Protein AF-A0A423XAF2-F1 (afdb_monomer_lite)

Sequence (247 aa):
MAEPSSEDVPAPVQDPDAAYQAFHEYRWDLDKDFLGGLVLALGGYHALAQTASQADIVMHSRIFYYARISGITIPYTGYRQWLVGFHQAQAQASYQQQQEQQPQVWEWDLLEALCNHRDRLTSAQPSSVAQRRDEAAAEKARWMRELLSISAPHGQPDGHGAGGEASNGQHASTPGWMAAAPKGELYVDRRVAASDDDASSPAYPERFAQIIRAVQTGEPVEGIVEIPDIVARNPEVHSVIQSDAVT

Foldseek 3Di:
DDDDDDDDDPDDPPDLLVVLVCLVPDPCVPDPVLVVVLCVQCVHLVSQALALVSLVSLVVSSQVVCCVPVVDHRDPVVSLVSLLVVVVVVVVVCVVVVHPDDDDSPSNVVSVVSNVVSCVVVVDDPVVVVVSVVVSVVNVVVSVCVSNPPPDDDPDPDDDDDDDDDDDDDDPDDDPVVVVDPPDPPDDPVVVVVPDPDDDDPPDPVLVVVVVVCVVVVNDRPPDDDDDPDDPDDPPPPPPPPDDDDD

Structure (mmCIF, N/CA/C/O backbone):
data_AF-A0A423XAF2-F1
#
_entry.id   AF-A0A423XAF2-F1
#
loop_
_atom_site.group_PDB
_atom_site.id
_atom_site.type_symbol
_atom_site.label_atom_id
_atom_site.label_alt_id
_atom_site.label_comp_id
_atom_site.label_asym_id
_atom_site.label_entity_id
_atom_site.label_seq_id
_atom_site.pdbx_PDB_ins_code
_atom_site.Cartn_x
_atom_site.Cartn_y
_atom_site.Cartn_z
_atom_site.occupancy
_atom_site.B_iso_or_equiv
_atom_site.auth_seq_id
_atom_site.auth_comp_id
_atom_site.auth_asym_id
_atom_site.auth_atom_id
_atom_site.pdbx_PDB_model_num
ATOM 1 N N . MET A 1 1 ? -52.845 2.274 22.875 1.00 38.72 1 MET A N 1
ATOM 2 C CA . MET A 1 1 ? -51.456 2.708 23.119 1.00 38.72 1 MET A CA 1
ATOM 3 C C . MET A 1 1 ? -50.579 1.583 22.597 1.00 38.72 1 MET A C 1
ATOM 5 O O . MET A 1 1 ? -50.444 0.585 23.286 1.00 38.72 1 MET A O 1
ATOM 9 N N . ALA A 1 2 ? -50.159 1.658 21.336 1.00 41.75 2 ALA A N 1
ATOM 10 C CA . ALA A 1 2 ? -49.259 0.682 20.727 1.00 41.75 2 ALA A CA 1
ATOM 11 C C . ALA A 1 2 ? -47.960 1.431 20.431 1.00 41.75 2 ALA A C 1
ATOM 13 O O . ALA A 1 2 ? -47.970 2.366 19.631 1.00 41.75 2 ALA A O 1
ATOM 14 N N . GLU A 1 3 ? -46.899 1.090 21.156 1.00 42.12 3 GLU A N 1
ATOM 15 C CA . GLU A 1 3 ? -45.551 1.580 20.881 1.00 42.12 3 GLU A CA 1
ATOM 16 C C . GLU A 1 3 ? -45.011 0.859 19.638 1.00 42.12 3 GLU A C 1
ATOM 18 O O . GLU A 1 3 ? -45.105 -0.370 19.573 1.00 42.12 3 GLU A O 1
ATOM 23 N N . PRO A 1 4 ? -44.493 1.575 18.626 1.00 51.22 4 PRO A N 1
ATOM 24 C CA . PRO A 1 4 ? -43.836 0.937 17.498 1.00 51.22 4 PRO A CA 1
ATOM 25 C C . PRO A 1 4 ? -42.417 0.504 17.890 1.00 51.22 4 PRO A C 1
ATOM 27 O O . PRO A 1 4 ? -41.611 1.315 18.343 1.00 51.22 4 PRO A O 1
ATOM 30 N N . SER A 1 5 ? -42.133 -0.785 17.694 1.00 47.56 5 SER A N 1
ATOM 31 C CA . SER A 1 5 ? -40.815 -1.403 17.817 1.00 47.56 5 SER A CA 1
ATOM 32 C C . SER A 1 5 ? -39.783 -0.697 16.936 1.00 47.56 5 SER A C 1
ATOM 34 O O . SER A 1 5 ? -39.889 -0.695 15.710 1.00 47.56 5 SER A O 1
ATOM 36 N N . SER A 1 6 ? -38.771 -0.121 17.579 1.00 52.97 6 SER A N 1
ATOM 37 C CA . SER A 1 6 ? -37.549 0.374 16.949 1.00 52.97 6 SER A CA 1
ATOM 38 C C . SER A 1 6 ? -36.549 -0.773 16.821 1.00 52.97 6 SER A C 1
ATOM 40 O O . SER A 1 6 ? -35.692 -0.934 17.683 1.00 52.97 6 SER A O 1
ATOM 42 N N . GLU A 1 7 ? -36.643 -1.572 15.763 1.00 58.19 7 GLU A N 1
ATOM 43 C CA . GLU A 1 7 ? -35.613 -2.558 15.418 1.00 58.19 7 GLU A CA 1
ATOM 44 C C . GLU A 1 7 ? -35.371 -2.524 13.907 1.00 58.19 7 GLU A C 1
ATOM 46 O O . GLU A 1 7 ? -36.156 -3.069 13.140 1.00 58.19 7 GLU A O 1
ATOM 51 N N . ASP A 1 8 ? -34.342 -1.777 13.496 1.00 53.19 8 ASP A N 1
ATOM 52 C CA . ASP A 1 8 ? -33.248 -2.231 12.617 1.00 53.19 8 ASP A CA 1
ATOM 53 C C . ASP A 1 8 ? -32.344 -1.019 12.322 1.00 53.19 8 ASP A C 1
ATOM 55 O O . ASP A 1 8 ? -32.527 -0.274 11.359 1.00 53.19 8 ASP A O 1
ATOM 59 N N . VAL A 1 9 ? -31.399 -0.749 13.226 1.00 56.72 9 VAL A N 1
ATOM 60 C CA . VAL A 1 9 ? -30.262 0.136 12.944 1.00 56.72 9 VAL A CA 1
ATOM 61 C C . VAL A 1 9 ? -29.030 -0.764 12.977 1.00 56.72 9 VAL A C 1
ATOM 63 O O . VAL A 1 9 ? -28.777 -1.363 14.026 1.00 56.72 9 VAL A O 1
ATOM 66 N N . PRO A 1 10 ? -28.265 -0.900 11.878 1.00 48.06 10 PRO A N 1
ATOM 67 C CA . PRO A 1 10 ? -27.032 -1.674 11.898 1.00 48.06 10 PRO A CA 1
ATOM 68 C C . PRO A 1 10 ? -26.098 -1.085 12.960 1.00 48.06 10 PRO A C 1
ATOM 70 O O . PRO A 1 10 ? -25.842 0.121 12.982 1.00 48.06 10 PRO A O 1
ATOM 73 N N . ALA A 1 11 ? -25.647 -1.936 13.884 1.00 45.50 11 ALA A N 1
ATOM 74 C CA . ALA A 1 11 ? -24.833 -1.528 15.019 1.00 45.50 11 ALA A CA 1
ATOM 75 C C . ALA A 1 11 ? -23.565 -0.778 14.552 1.00 45.50 11 ALA A C 1
ATOM 77 O O . ALA A 1 11 ? -22.932 -1.201 13.579 1.00 45.50 11 ALA A O 1
ATOM 78 N N . PRO A 1 12 ? -23.151 0.302 15.240 1.00 51.09 12 PRO A N 1
ATOM 79 C CA . PRO A 1 12 ? -21.856 0.924 14.990 1.00 51.09 12 PRO A CA 1
ATOM 80 C C . PRO A 1 12 ? -20.751 -0.102 15.262 1.00 51.09 12 PRO A C 1
ATOM 82 O O . PRO A 1 12 ? -20.876 -0.900 16.193 1.00 51.09 12 PRO A O 1
ATOM 85 N N . VAL A 1 13 ? -19.663 -0.072 14.487 1.00 55.12 13 VAL A N 1
ATOM 86 C CA . VAL A 1 13 ? -18.437 -0.833 14.787 1.00 55.12 13 VAL A CA 1
ATOM 87 C C . VAL A 1 13 ? -18.014 -0.469 16.215 1.00 55.12 13 VAL A C 1
ATOM 89 O O . VAL A 1 13 ? -17.625 0.668 16.467 1.00 55.12 13 VAL A O 1
ATOM 92 N N . GLN A 1 14 ? -18.196 -1.392 17.164 1.00 62.44 14 GLN A N 1
ATOM 93 C CA . GLN A 1 14 ? -18.174 -1.076 18.601 1.00 62.44 14 GLN A CA 1
ATOM 94 C C . GLN A 1 14 ? -16.775 -0.737 19.135 1.00 62.44 14 GLN A C 1
ATOM 96 O O . GLN A 1 14 ? -16.670 -0.147 20.207 1.00 62.44 14 GLN A O 1
ATOM 101 N N . ASP A 1 15 ? -15.721 -1.057 18.381 1.00 84.00 15 ASP A N 1
ATOM 102 C CA . ASP A 1 15 ? -14.341 -0.717 18.718 1.00 84.00 15 ASP A CA 1
ATOM 103 C C . ASP A 1 15 ? -13.510 -0.485 17.435 1.00 84.00 15 ASP A C 1
ATOM 105 O O . ASP A 1 15 ? -13.190 -1.446 16.722 1.00 84.00 15 ASP A O 1
ATOM 109 N N . PRO A 1 16 ? -13.193 0.776 17.081 1.00 87.12 16 PRO A N 1
ATOM 110 C CA . PRO A 1 16 ? -12.388 1.077 15.902 1.00 87.12 16 PRO A CA 1
ATOM 111 C C . PRO A 1 16 ? -10.943 0.580 16.042 1.00 87.12 16 PRO A C 1
ATOM 113 O O . PRO A 1 16 ? -10.348 0.198 15.035 1.00 87.12 16 PRO A O 1
ATOM 116 N N . ASP A 1 17 ? -10.393 0.519 17.258 1.00 88.88 17 ASP A N 1
ATOM 117 C CA . ASP A 1 17 ? -9.007 0.106 17.489 1.00 88.88 17 ASP A CA 1
ATOM 118 C C . ASP A 1 17 ? -8.836 -1.392 17.244 1.00 88.88 17 ASP A C 1
ATOM 120 O O . ASP A 1 17 ? -7.879 -1.804 16.586 1.00 88.88 17 ASP A O 1
ATOM 124 N N . ALA A 1 18 ? -9.808 -2.203 17.670 1.00 91.38 18 ALA A N 1
ATOM 125 C CA . ALA A 1 18 ? -9.842 -3.629 17.351 1.00 91.38 18 ALA A CA 1
ATOM 126 C C . ALA A 1 18 ? -9.926 -3.877 15.833 1.00 91.38 18 ALA A C 1
ATOM 128 O O . ALA A 1 18 ? -9.266 -4.777 15.309 1.00 91.38 18 ALA A O 1
ATOM 129 N N . ALA A 1 19 ? -10.697 -3.059 15.106 1.00 92.56 19 ALA A N 1
ATOM 130 C CA . ALA A 1 19 ? -10.782 -3.140 13.649 1.00 92.56 19 ALA A CA 1
ATOM 131 C C . ALA A 1 19 ? -9.453 -2.758 12.970 1.00 92.56 19 ALA A C 1
ATOM 133 O O . ALA A 1 19 ? -9.018 -3.451 12.047 1.00 92.56 19 ALA A O 1
ATOM 134 N N . TYR A 1 20 ? -8.779 -1.699 13.437 1.00 94.81 20 TYR A N 1
ATOM 135 C CA . TYR A 1 20 ? -7.454 -1.317 12.936 1.00 94.81 20 TYR A CA 1
ATOM 136 C C . TYR A 1 20 ? -6.403 -2.387 13.222 1.00 94.81 20 TYR A C 1
ATOM 138 O O . TYR A 1 20 ? -5.611 -2.708 12.337 1.00 94.81 20 TYR A O 1
ATOM 146 N N . GLN A 1 21 ? -6.433 -2.985 14.413 1.00 93.25 21 GLN A N 1
ATOM 147 C CA . GLN A 1 21 ? -5.535 -4.073 14.776 1.00 93.25 21 GLN A CA 1
ATOM 148 C C . GLN A 1 21 ? -5.758 -5.300 13.883 1.00 93.25 21 GLN A C 1
ATOM 150 O O . GLN A 1 21 ? -4.805 -5.802 13.291 1.00 93.25 21 GLN A O 1
ATOM 155 N N . ALA A 1 22 ? -7.007 -5.738 13.701 1.00 93.94 22 ALA A N 1
ATOM 156 C CA . ALA A 1 22 ? -7.330 -6.872 12.836 1.00 93.94 22 ALA A CA 1
ATOM 157 C C . ALA A 1 22 ? -6.936 -6.626 11.366 1.00 93.94 22 ALA A C 1
ATOM 159 O O . ALA A 1 22 ? -6.485 -7.541 10.676 1.00 93.94 22 ALA A O 1
ATOM 160 N N . PHE A 1 23 ? -7.076 -5.389 10.882 1.00 95.38 23 PHE A N 1
ATOM 161 C CA . PHE A 1 23 ? -6.597 -4.974 9.563 1.00 95.38 23 PHE A CA 1
ATOM 162 C C . PHE A 1 23 ? -5.060 -4.994 9.456 1.00 95.38 23 PHE A C 1
ATOM 164 O O . PHE A 1 23 ? -4.502 -5.404 8.430 1.00 95.38 23 PHE A O 1
ATOM 171 N N . HIS A 1 24 ? -4.370 -4.553 10.509 1.00 92.81 24 HIS A N 1
ATOM 172 C CA . HIS A 1 24 ? -2.912 -4.486 10.561 1.00 92.81 24 HIS A CA 1
ATOM 173 C C . HIS A 1 24 ? -2.263 -5.877 10.666 1.00 92.81 24 HIS A C 1
ATOM 175 O O . HIS A 1 24 ? -1.245 -6.119 10.025 1.00 92.81 24 HIS A O 1
ATOM 181 N N . GLU A 1 25 ? -2.871 -6.802 11.413 1.00 91.94 25 GLU A N 1
ATOM 182 C CA . GLU A 1 25 ? -2.390 -8.180 11.616 1.00 91.94 25 GLU A CA 1
ATOM 183 C C . GLU A 1 25 ? -2.756 -9.142 10.473 1.00 91.94 25 GLU A C 1
ATOM 185 O O . GLU A 1 25 ? -2.290 -10.286 10.431 1.00 91.94 25 GLU A O 1
ATOM 190 N N . TYR A 1 26 ? -3.594 -8.699 9.535 1.00 94.12 26 TYR A N 1
ATOM 191 C CA . TYR A 1 26 ? -4.010 -9.519 8.407 1.00 94.12 26 TYR A CA 1
ATOM 192 C C . TYR A 1 26 ? -2.809 -9.977 7.558 1.00 94.12 26 TYR A C 1
ATOM 194 O O . TYR A 1 26 ? -1.891 -9.212 7.263 1.00 94.12 26 TYR A O 1
ATOM 202 N N . ARG A 1 27 ? -2.821 -11.245 7.125 1.00 93.50 27 ARG A N 1
ATOM 203 C CA . ARG A 1 27 ? -1.720 -11.887 6.382 1.00 93.50 27 ARG A CA 1
ATOM 204 C C . ARG A 1 27 ? -1.747 -11.554 4.890 1.00 93.50 27 ARG A C 1
ATOM 206 O O . ARG A 1 27 ? -1.996 -12.416 4.048 1.00 93.50 27 ARG A O 1
ATOM 213 N N . TRP A 1 28 ? -1.460 -10.292 4.573 1.00 94.31 28 TRP A N 1
ATOM 214 C CA . TRP A 1 28 ? -1.417 -9.749 3.207 1.00 94.31 28 TRP A CA 1
ATOM 215 C C . TRP A 1 28 ? -0.466 -10.500 2.266 1.00 94.31 28 TRP A C 1
ATOM 217 O O . TRP A 1 28 ? -0.684 -10.531 1.060 1.00 94.31 28 TRP A O 1
ATOM 227 N N . ASP A 1 29 ? 0.579 -11.117 2.814 1.00 91.94 29 ASP A N 1
ATOM 228 C CA . ASP A 1 29 ? 1.585 -11.899 2.095 1.00 91.94 29 ASP A CA 1
ATOM 229 C C . ASP A 1 29 ? 1.091 -13.281 1.635 1.00 91.94 29 ASP A C 1
ATOM 231 O O . ASP A 1 29 ? 1.670 -13.872 0.722 1.00 91.94 29 ASP A O 1
ATOM 235 N N . LEU A 1 30 ? 0.032 -13.807 2.259 1.00 94.38 30 LEU A N 1
ATOM 236 C CA . LEU A 1 30 ? -0.505 -15.142 1.977 1.00 94.38 30 LEU A CA 1
ATOM 237 C C . LEU A 1 30 ? -1.763 -15.113 1.098 1.00 94.38 30 LEU A C 1
ATOM 239 O O . LEU A 1 30 ? -2.129 -16.147 0.531 1.00 94.38 30 LEU A O 1
ATOM 243 N N . ASP A 1 31 ? -2.412 -13.955 0.961 1.00 96.06 31 ASP A N 1
ATOM 244 C CA . ASP A 1 31 ? -3.617 -13.801 0.147 1.00 96.06 31 ASP A CA 1
ATOM 245 C C . ASP A 1 31 ? -3.269 -13.617 -1.339 1.00 96.06 31 ASP A C 1
ATOM 247 O O . ASP A 1 31 ? -2.911 -12.537 -1.810 1.00 96.06 31 ASP A O 1
ATOM 251 N N . LYS A 1 32 ? -3.401 -14.702 -2.104 1.00 95.69 32 LYS A N 1
ATOM 252 C CA . LYS A 1 32 ? -3.088 -14.726 -3.539 1.00 95.69 32 LYS A CA 1
ATOM 253 C C . LYS A 1 32 ? -4.056 -13.896 -4.380 1.00 95.69 32 LYS A C 1
ATOM 255 O O . LYS A 1 32 ? -3.624 -13.339 -5.390 1.00 95.69 32 LYS A O 1
ATOM 260 N N . ASP A 1 33 ? -5.325 -13.815 -3.985 1.00 96.50 33 ASP A N 1
ATOM 261 C CA . ASP A 1 33 ? -6.342 -13.068 -4.727 1.00 96.50 33 ASP A CA 1
ATOM 262 C C . ASP A 1 33 ? -6.088 -11.567 -4.581 1.00 96.50 33 ASP A C 1
ATOM 264 O O . ASP A 1 33 ? -6.084 -10.827 -5.572 1.00 96.50 33 ASP A O 1
ATOM 268 N N . PHE A 1 34 ? -5.763 -11.134 -3.360 1.00 97.00 34 PHE A N 1
ATOM 269 C CA . PHE A 1 34 ? -5.298 -9.779 -3.099 1.00 97.00 34 PHE A CA 1
ATOM 270 C C . PHE A 1 34 ? -4.017 -9.461 -3.874 1.00 97.00 34 PHE A C 1
ATOM 272 O O . PHE A 1 34 ? -3.975 -8.460 -4.586 1.00 97.00 34 PHE A O 1
ATOM 279 N N . LEU A 1 35 ? -2.984 -10.306 -3.778 1.00 96.94 35 LEU A N 1
ATOM 280 C CA . LEU A 1 35 ? -1.700 -10.059 -4.443 1.00 96.94 35 LEU A CA 1
ATOM 281 C C . LEU A 1 35 ? -1.842 -9.981 -5.968 1.00 96.94 35 LEU A C 1
ATOM 283 O O . LEU A 1 35 ? -1.247 -9.103 -6.593 1.00 96.94 35 LEU A O 1
ATOM 287 N N . GLY A 1 36 ? -2.656 -10.854 -6.569 1.00 96.56 36 GLY A N 1
ATOM 288 C CA . GLY A 1 36 ? -2.959 -10.802 -7.998 1.00 96.56 36 GLY A CA 1
ATOM 289 C C . GLY A 1 36 ? -3.650 -9.495 -8.396 1.00 96.56 36 GLY A C 1
ATOM 290 O O . GLY A 1 36 ? -3.231 -8.837 -9.351 1.00 96.56 36 GLY A O 1
ATOM 291 N N . GLY A 1 37 ? -4.660 -9.075 -7.627 1.00 96.75 37 GLY A N 1
ATOM 292 C CA . GLY A 1 37 ? -5.346 -7.798 -7.834 1.00 96.75 37 GLY A CA 1
ATOM 293 C C . GLY A 1 37 ? -4.438 -6.583 -7.626 1.00 96.75 37 GLY A C 1
ATOM 294 O O . GLY A 1 37 ? -4.503 -5.621 -8.390 1.00 96.75 37 GLY A O 1
ATOM 295 N N . LEU A 1 38 ? -3.544 -6.640 -6.640 1.00 97.25 38 LEU A N 1
ATOM 296 C CA . LEU A 1 38 ? -2.592 -5.578 -6.337 1.00 97.25 38 LEU A CA 1
ATOM 297 C C . LEU A 1 38 ? -1.570 -5.401 -7.463 1.00 97.25 38 LEU A C 1
ATOM 299 O O . LEU A 1 38 ? -1.316 -4.277 -7.887 1.00 97.25 38 LEU A O 1
ATOM 303 N N . VAL A 1 39 ? -1.013 -6.496 -7.989 1.00 96.62 39 VAL A N 1
ATOM 304 C CA . VAL A 1 39 ? -0.098 -6.434 -9.138 1.00 96.62 39 VAL A CA 1
ATOM 305 C C . VAL A 1 39 ? -0.791 -5.795 -10.340 1.00 96.62 39 VAL A C 1
ATOM 307 O O . VAL A 1 39 ? -0.179 -4.973 -11.018 1.00 96.62 39 VAL A O 1
ATOM 310 N N . LEU A 1 40 ? -2.067 -6.109 -10.580 1.00 96.12 40 LEU A N 1
ATOM 311 C CA . LEU A 1 40 ? -2.848 -5.472 -11.639 1.00 96.12 40 LEU A CA 1
ATOM 312 C C . LEU A 1 40 ? -3.043 -3.968 -11.387 1.00 96.12 40 LEU A C 1
ATOM 314 O O . LEU A 1 40 ? -2.819 -3.171 -12.295 1.00 96.12 40 LEU A O 1
ATOM 318 N N . ALA A 1 41 ? -3.399 -3.573 -10.160 1.00 95.94 41 ALA A N 1
ATOM 319 C CA . ALA A 1 41 ? -3.572 -2.170 -9.773 1.00 95.94 41 ALA A CA 1
ATOM 320 C C . ALA A 1 41 ? -2.276 -1.350 -9.905 1.00 95.94 41 ALA A C 1
ATOM 322 O O . ALA A 1 41 ? -2.318 -0.161 -10.213 1.00 95.94 41 ALA A O 1
ATOM 323 N N . LEU A 1 42 ? -1.122 -1.994 -9.722 1.00 96.25 42 LEU A N 1
ATOM 324 C CA . LEU A 1 42 ? 0.203 -1.396 -9.896 1.00 96.25 42 LEU A CA 1
ATOM 325 C C . LEU A 1 42 ? 0.693 -1.388 -11.359 1.00 96.25 42 LEU A C 1
ATOM 327 O O . LEU A 1 42 ? 1.804 -0.933 -11.622 1.00 96.25 42 LEU A O 1
ATOM 331 N N . GLY A 1 43 ? -0.108 -1.869 -12.317 1.00 94.94 43 GLY A N 1
ATOM 332 C CA . GLY A 1 43 ? 0.240 -1.884 -13.745 1.00 94.94 43 GLY A CA 1
ATOM 333 C C . GLY A 1 43 ? 1.014 -3.125 -14.209 1.00 94.94 43 GLY A C 1
ATOM 334 O O . GLY A 1 43 ? 1.642 -3.108 -15.267 1.00 94.94 43 GLY A O 1
ATOM 335 N N . GLY A 1 44 ? 0.979 -4.211 -13.437 1.00 94.19 44 GLY A N 1
ATOM 336 C CA . GLY A 1 44 ? 1.668 -5.467 -13.727 1.00 94.19 44 GLY A CA 1
ATOM 337 C C . GLY A 1 44 ? 3.126 -5.496 -13.256 1.00 94.19 44 GLY A C 1
ATOM 338 O O . GLY A 1 44 ? 3.709 -4.484 -12.870 1.00 94.19 44 GLY A O 1
ATOM 339 N N . TYR A 1 45 ? 3.756 -6.675 -13.318 1.00 92.38 45 TYR A N 1
ATOM 340 C CA . TYR A 1 45 ? 5.115 -6.880 -12.793 1.00 92.38 45 TYR A CA 1
ATOM 341 C C . TYR A 1 45 ? 6.171 -5.951 -13.410 1.00 92.38 45 TYR A C 1
ATOM 343 O O . TYR A 1 45 ? 7.113 -5.564 -12.725 1.00 92.38 45 TYR A O 1
ATOM 351 N N . HIS A 1 46 ? 6.022 -5.561 -14.678 1.00 90.75 46 HIS A N 1
ATOM 352 C CA . HIS A 1 46 ? 6.975 -4.676 -15.357 1.00 90.75 46 HIS A CA 1
ATOM 353 C C . HIS A 1 46 ? 6.926 -3.226 -14.861 1.00 90.75 46 HIS A C 1
ATOM 355 O O . HIS A 1 46 ? 7.943 -2.539 -14.921 1.00 90.75 46 HIS A O 1
ATOM 361 N N . ALA A 1 47 ? 5.774 -2.779 -14.354 1.00 92.12 47 ALA A N 1
ATOM 362 C CA . ALA A 1 47 ? 5.572 -1.422 -13.853 1.00 92.12 47 ALA A CA 1
ATOM 363 C C . ALA A 1 47 ? 5.911 -1.273 -12.362 1.00 92.12 47 ALA A C 1
ATOM 365 O O . ALA A 1 47 ? 5.999 -0.149 -11.869 1.00 92.12 47 ALA A O 1
ATOM 366 N N . LEU A 1 48 ? 6.125 -2.381 -11.641 1.00 93.25 48 LEU A N 1
ATOM 367 C CA . LEU A 1 48 ? 6.476 -2.344 -10.222 1.00 93.25 48 LEU A CA 1
ATOM 368 C C . LEU A 1 48 ? 7.729 -1.497 -10.002 1.00 93.25 48 LEU A C 1
ATOM 370 O O . LEU A 1 48 ? 8.728 -1.656 -10.693 1.00 93.25 48 LEU A O 1
ATOM 374 N N . ALA A 1 49 ? 7.699 -0.604 -9.029 1.00 89.81 49 ALA A N 1
ATOM 375 C CA . ALA A 1 49 ? 8.819 0.229 -8.634 1.00 89.81 49 ALA A CA 1
ATOM 376 C C . ALA A 1 49 ? 8.624 0.658 -7.178 1.00 89.81 49 ALA A C 1
ATOM 378 O O . ALA A 1 49 ? 7.513 0.962 -6.752 1.00 89.81 49 ALA A O 1
ATOM 379 N N . GLN A 1 50 ? 9.709 0.723 -6.411 1.00 89.88 50 GLN A N 1
ATOM 380 C CA . GLN A 1 50 ? 9.657 1.108 -5.000 1.00 89.88 50 GLN A CA 1
ATOM 381 C C . GLN A 1 50 ? 9.511 2.632 -4.876 1.00 89.88 50 GLN A C 1
ATOM 383 O O . GLN A 1 50 ? 10.475 3.350 -4.635 1.00 89.88 50 GLN A O 1
ATOM 388 N N . THR A 1 51 ? 8.299 3.124 -5.123 1.00 92.94 51 THR A N 1
ATOM 389 C CA . THR A 1 51 ? 7.959 4.551 -5.131 1.00 92.94 51 THR A CA 1
ATOM 390 C C . THR A 1 51 ? 6.867 4.841 -4.110 1.00 92.94 51 THR A C 1
ATOM 392 O O . THR A 1 51 ? 6.019 3.986 -3.849 1.00 92.94 51 THR A O 1
ATOM 395 N N . ALA A 1 52 ? 6.848 6.068 -3.582 1.00 90.06 52 ALA A N 1
ATOM 396 C CA . ALA A 1 52 ? 5.820 6.529 -2.645 1.00 90.06 52 ALA A CA 1
ATOM 397 C C . ALA A 1 52 ? 4.393 6.312 -3.181 1.00 90.06 52 ALA A C 1
ATOM 399 O O . ALA A 1 52 ? 3.557 5.724 -2.505 1.00 90.06 52 ALA A O 1
ATOM 400 N N . SER A 1 53 ? 4.158 6.678 -4.446 1.00 92.12 53 SER A N 1
ATOM 401 C CA . SER A 1 53 ? 2.876 6.476 -5.134 1.00 92.12 53 SER A CA 1
ATOM 402 C C . SER A 1 53 ? 2.423 5.010 -5.130 1.00 92.12 53 SER A C 1
ATOM 404 O O . SER A 1 53 ? 1.269 4.717 -4.828 1.00 92.12 53 SER A O 1
ATOM 406 N N . GLN A 1 54 ? 3.326 4.066 -5.417 1.00 94.94 54 GLN A N 1
ATOM 407 C CA . GLN A 1 54 ? 2.971 2.646 -5.398 1.00 94.94 54 GLN A CA 1
ATOM 408 C C . GLN A 1 54 ? 2.682 2.142 -3.985 1.00 94.94 54 GLN A C 1
ATOM 410 O O . GLN A 1 54 ? 1.750 1.362 -3.814 1.00 94.94 54 GLN A O 1
ATOM 415 N N . ALA A 1 55 ? 3.404 2.614 -2.968 1.00 93.88 55 ALA A N 1
ATOM 416 C CA . ALA A 1 55 ? 3.087 2.287 -1.579 1.00 93.88 55 ALA A CA 1
ATOM 417 C C . ALA A 1 55 ? 1.719 2.844 -1.147 1.00 93.88 55 ALA A C 1
ATOM 419 O O . ALA A 1 55 ? 0.957 2.149 -0.473 1.00 93.88 55 ALA A O 1
ATOM 420 N N . ASP A 1 56 ? 1.350 4.044 -1.603 1.00 93.06 56 ASP A N 1
ATOM 421 C CA . ASP A 1 56 ? 0.008 4.589 -1.390 1.00 93.06 56 ASP A CA 1
ATOM 422 C C . ASP A 1 56 ? -1.063 3.745 -2.097 1.00 93.06 56 ASP A C 1
ATOM 424 O O . ASP A 1 56 ? -2.114 3.472 -1.514 1.00 93.06 56 ASP A O 1
ATOM 428 N N . ILE A 1 57 ? -0.804 3.271 -3.321 1.00 95.19 57 ILE A N 1
ATOM 429 C CA . ILE A 1 57 ? -1.703 2.335 -4.016 1.00 95.19 57 ILE A CA 1
ATOM 430 C C . ILE A 1 57 ? -1.849 1.038 -3.212 1.00 95.19 57 ILE A C 1
ATOM 432 O O . ILE A 1 57 ? -2.973 0.558 -3.051 1.00 95.19 57 ILE A O 1
ATOM 436 N N . VAL A 1 58 ? -0.759 0.489 -2.665 1.00 96.38 58 VAL A N 1
ATOM 437 C CA . VAL A 1 58 ? -0.796 -0.701 -1.796 1.00 96.38 58 VAL A CA 1
ATOM 438 C C . VAL A 1 58 ? -1.685 -0.449 -0.578 1.00 96.38 58 VAL A C 1
ATOM 440 O O . VAL A 1 58 ? -2.581 -1.248 -0.309 1.00 96.38 58 VAL A O 1
ATOM 443 N N . MET A 1 59 ? -1.495 0.672 0.121 1.00 94.69 59 MET A N 1
ATOM 444 C CA . MET A 1 59 ? -2.296 1.059 1.287 1.00 94.69 59 MET A CA 1
ATOM 445 C C . MET A 1 59 ? -3.797 1.101 0.966 1.00 94.69 59 MET A C 1
ATOM 447 O O . MET A 1 59 ? -4.605 0.446 1.628 1.00 94.69 59 MET A O 1
ATOM 451 N N . HIS A 1 60 ? -4.184 1.836 -0.079 1.00 95.44 60 HIS A N 1
ATOM 452 C CA . HIS A 1 60 ? -5.592 1.984 -0.453 1.00 95.44 60 HIS A CA 1
ATOM 453 C C 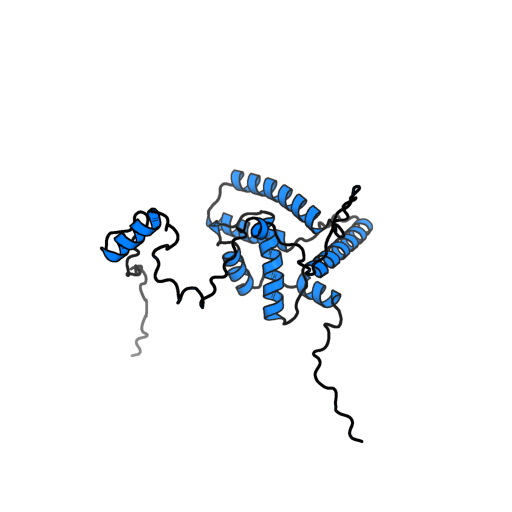. HIS A 1 60 ? -6.188 0.670 -0.969 1.00 95.44 60 HIS A C 1
ATOM 455 O O . HIS A 1 60 ? -7.342 0.361 -0.669 1.00 95.44 60 HIS A O 1
ATOM 461 N N . SER A 1 61 ? -5.398 -0.133 -1.687 1.00 97.12 61 SER A N 1
ATOM 462 C CA . SER A 1 61 ? -5.814 -1.461 -2.145 1.00 97.12 61 SER A CA 1
ATOM 463 C C . SER A 1 61 ? -6.103 -2.386 -0.966 1.00 97.12 61 SER A C 1
ATOM 465 O O . SER A 1 61 ? -7.116 -3.081 -0.985 1.00 97.12 61 SER A O 1
ATOM 467 N N . ARG A 1 62 ? -5.269 -2.363 0.086 1.00 96.06 62 ARG A N 1
ATOM 468 C CA . ARG A 1 62 ? -5.510 -3.128 1.319 1.00 96.06 62 ARG A CA 1
ATOM 469 C C . ARG A 1 62 ? -6.809 -2.703 1.985 1.00 96.06 62 ARG A C 1
ATOM 471 O O . ARG A 1 62 ? -7.632 -3.559 2.287 1.00 96.06 62 ARG A O 1
ATOM 478 N N . ILE A 1 63 ? -7.018 -1.398 2.174 1.00 95.56 63 ILE A N 1
ATOM 479 C CA . ILE A 1 63 ? -8.237 -0.861 2.801 1.00 95.56 63 ILE A CA 1
ATOM 480 C C . ILE A 1 63 ? -9.486 -1.305 2.030 1.00 95.56 63 ILE A C 1
ATOM 482 O O . ILE A 1 63 ? -10.425 -1.843 2.619 1.00 95.56 63 ILE A O 1
ATOM 486 N N . PHE A 1 64 ? -9.486 -1.116 0.709 1.00 96.12 64 PHE A N 1
ATOM 487 C CA . PHE A 1 64 ? -10.618 -1.475 -0.142 1.00 96.12 64 PHE A CA 1
ATOM 488 C C . PHE A 1 64 ? -10.885 -2.983 -0.142 1.00 96.12 64 PHE A C 1
ATOM 490 O O . PHE A 1 64 ? -12.026 -3.422 0.013 1.00 96.12 64 PHE A O 1
ATOM 497 N N . TYR A 1 65 ? -9.832 -3.786 -0.297 1.00 97.19 65 TYR A N 1
ATOM 498 C CA . TYR A 1 65 ? -9.954 -5.236 -0.319 1.00 97.19 65 TYR A CA 1
ATOM 499 C C . TYR A 1 65 ? -10.433 -5.780 1.028 1.00 97.19 65 TYR A C 1
ATOM 501 O O . TYR A 1 65 ? -11.348 -6.600 1.053 1.00 97.19 65 TYR A O 1
ATOM 509 N N . TYR A 1 66 ? -9.885 -5.279 2.141 1.00 96.38 66 TYR A N 1
ATOM 510 C CA . TYR A 1 66 ? -10.313 -5.682 3.478 1.00 96.38 66 TYR A CA 1
ATOM 511 C C . TYR A 1 66 ? -11.803 -5.441 3.679 1.00 96.38 66 TYR A C 1
ATOM 513 O O . TYR A 1 66 ? -12.516 -6.354 4.084 1.00 96.38 66 TYR A O 1
ATOM 521 N N . ALA A 1 67 ? -12.281 -4.242 3.330 1.00 95.38 67 ALA A N 1
ATOM 522 C CA . ALA A 1 67 ? -13.689 -3.889 3.453 1.00 95.38 67 ALA A CA 1
ATOM 523 C C . ALA A 1 67 ? -14.588 -4.834 2.647 1.00 95.38 67 ALA A C 1
ATOM 525 O O . ALA A 1 67 ? -15.655 -5.226 3.117 1.00 95.38 67 ALA A O 1
ATOM 526 N N . ARG A 1 68 ? -14.133 -5.262 1.462 1.00 96.12 68 ARG A N 1
ATOM 527 C CA . ARG A 1 68 ? -14.849 -6.235 0.632 1.00 96.12 68 ARG A CA 1
ATOM 528 C C . ARG A 1 68 ? -14.960 -7.611 1.294 1.00 96.12 68 ARG A C 1
ATOM 530 O O . ARG A 1 68 ? -16.011 -8.232 1.172 1.00 96.12 68 ARG A O 1
ATOM 537 N N . ILE A 1 69 ? -13.897 -8.109 1.928 1.00 95.00 69 ILE A N 1
ATOM 538 C CA . ILE A 1 69 ? -13.870 -9.485 2.457 1.00 95.00 69 ILE A CA 1
ATOM 539 C C . ILE A 1 69 ? -14.394 -9.606 3.892 1.00 95.00 69 ILE A C 1
ATOM 541 O O . ILE A 1 69 ? -14.951 -10.641 4.241 1.00 95.00 69 ILE A O 1
ATOM 545 N N . SER A 1 70 ? -14.226 -8.575 4.724 1.00 93.00 70 SER A N 1
ATOM 546 C CA . SER A 1 70 ? -14.637 -8.588 6.134 1.00 93.00 70 SER A CA 1
ATOM 547 C C . SER A 1 70 ? -15.969 -7.878 6.375 1.00 93.00 70 SER A C 1
ATOM 549 O O . SER A 1 70 ? -16.585 -8.073 7.419 1.00 93.00 70 SER A O 1
ATOM 551 N N . GLY A 1 71 ? -16.407 -7.032 5.435 1.00 92.62 71 GLY A N 1
ATOM 552 C CA . GLY A 1 71 ? -17.539 -6.124 5.621 1.00 92.62 71 GLY A CA 1
ATOM 553 C C . GLY A 1 71 ? -17.230 -4.922 6.524 1.00 92.62 71 GLY A C 1
ATOM 554 O O . GLY A 1 71 ? -18.120 -4.113 6.777 1.00 92.62 71 GLY A O 1
ATOM 555 N N . ILE A 1 72 ? -15.989 -4.781 7.009 1.00 91.75 72 ILE A N 1
ATOM 556 C CA . ILE A 1 72 ? -15.570 -3.709 7.919 1.00 91.75 72 ILE A CA 1
ATOM 557 C C . ILE A 1 72 ? -14.822 -2.633 7.133 1.00 91.75 72 ILE A C 1
ATOM 559 O O . ILE A 1 72 ? -13.745 -2.868 6.585 1.00 91.75 72 ILE A O 1
ATOM 563 N N . THR A 1 73 ? -15.364 -1.418 7.125 1.00 92.94 73 THR A N 1
ATOM 564 C CA . THR A 1 73 ? -14.715 -0.269 6.486 1.00 92.94 73 THR A CA 1
ATOM 565 C C . THR A 1 73 ? -13.664 0.339 7.406 1.00 92.94 73 THR A C 1
ATOM 567 O O . THR A 1 73 ? -13.980 0.797 8.502 1.00 92.94 73 THR A O 1
ATOM 570 N N . ILE A 1 74 ? -12.423 0.404 6.925 1.00 94.25 74 ILE A N 1
ATOM 571 C CA . ILE A 1 74 ? -11.299 1.026 7.629 1.00 94.25 74 ILE A CA 1
ATOM 572 C C . ILE A 1 74 ? -11.076 2.440 7.067 1.00 94.25 74 ILE A C 1
ATOM 574 O O . ILE A 1 74 ? -10.600 2.577 5.938 1.00 94.25 74 ILE A O 1
ATOM 578 N N . PRO A 1 75 ? -11.422 3.520 7.793 1.00 92.88 75 PRO A N 1
ATOM 579 C CA . PRO A 1 75 ? -11.179 4.874 7.307 1.00 92.88 75 PRO A CA 1
ATOM 580 C C . PRO A 1 75 ? -9.675 5.176 7.277 1.00 92.88 75 PRO A C 1
ATOM 582 O O . PRO A 1 75 ? -8.996 5.080 8.298 1.00 92.88 75 PRO A O 1
ATOM 585 N N . TYR A 1 76 ? -9.163 5.612 6.122 1.00 91.94 76 TYR A N 1
ATOM 586 C CA . TYR A 1 76 ? -7.734 5.898 5.924 1.00 91.94 76 TYR A CA 1
ATOM 587 C C . TYR A 1 76 ? -7.167 6.878 6.961 1.00 91.94 76 TYR A C 1
ATOM 589 O O . TYR A 1 76 ? -6.135 6.612 7.573 1.00 91.94 76 TYR A O 1
ATOM 597 N N . THR A 1 77 ? -7.864 7.991 7.207 1.00 91.69 77 THR A N 1
ATOM 598 C CA . THR A 1 77 ? -7.429 9.007 8.176 1.00 91.69 77 THR A CA 1
ATOM 599 C C . THR A 1 77 ? -7.349 8.450 9.598 1.00 91.69 77 THR A C 1
ATOM 601 O O . THR A 1 77 ? -6.385 8.730 10.305 1.00 91.69 77 THR A O 1
ATOM 604 N N . GLY A 1 78 ? -8.337 7.645 10.005 1.00 92.31 78 GLY A N 1
ATOM 605 C CA . GLY A 1 78 ? -8.371 7.037 11.337 1.00 92.31 78 GLY A CA 1
ATOM 606 C C . GLY A 1 78 ? -7.270 5.995 11.511 1.00 92.31 78 GLY A C 1
ATOM 607 O O . GLY A 1 78 ? -6.524 6.042 12.486 1.00 92.31 78 GLY A O 1
ATOM 608 N N . TYR A 1 79 ? -7.081 5.138 10.507 1.00 92.69 79 TYR A N 1
ATOM 609 C CA . TYR A 1 79 ? -6.000 4.157 10.504 1.00 92.69 79 TYR A CA 1
ATOM 610 C C . TYR A 1 79 ? -4.613 4.814 10.552 1.00 92.69 79 TYR A C 1
ATOM 612 O O . TYR A 1 79 ? -3.747 4.362 11.295 1.00 92.69 79 TYR A O 1
ATOM 620 N N . ARG A 1 80 ? -4.396 5.926 9.834 1.00 91.25 80 ARG A N 1
ATOM 621 C CA . ARG A 1 80 ? -3.136 6.686 9.916 1.00 91.25 80 ARG A CA 1
ATOM 622 C C . ARG A 1 80 ? -2.855 7.229 11.313 1.00 91.25 80 ARG A C 1
ATOM 624 O O . ARG A 1 80 ? -1.717 7.167 11.768 1.00 91.25 80 ARG A O 1
ATOM 631 N N . GLN A 1 81 ? -3.867 7.771 11.987 1.00 91.81 81 GLN A N 1
ATOM 632 C CA . GLN A 1 81 ? -3.713 8.268 13.357 1.00 91.81 81 GLN A CA 1
ATOM 633 C C . GLN A 1 81 ? -3.390 7.127 14.325 1.00 91.81 81 GLN A C 1
ATOM 635 O O . GLN A 1 81 ? -2.475 7.254 15.138 1.00 91.81 81 GLN A O 1
ATOM 640 N N . TRP A 1 82 ? -4.086 5.997 14.186 1.00 92.88 82 TRP A N 1
ATOM 641 C CA . TRP A 1 82 ? -3.809 4.789 14.955 1.00 92.88 82 TRP A CA 1
ATOM 642 C C . TRP A 1 82 ? -2.380 4.272 14.715 1.00 92.88 82 TRP A C 1
ATOM 644 O O . TRP A 1 82 ? -1.660 4.012 15.677 1.00 92.88 82 TRP A O 1
ATOM 654 N N . LEU A 1 83 ? -1.918 4.228 13.458 1.00 90.81 83 LEU A N 1
ATOM 655 C CA . LEU A 1 83 ? -0.554 3.820 13.093 1.00 90.81 83 LEU A CA 1
ATOM 656 C C . LEU A 1 83 ? 0.520 4.667 13.783 1.00 90.81 83 LEU A C 1
ATOM 658 O O . LEU A 1 83 ? 1.525 4.135 14.250 1.00 90.81 83 LEU A O 1
ATOM 662 N N . VAL A 1 84 ? 0.318 5.983 13.871 1.00 90.06 84 VAL A N 1
ATOM 663 C CA . VAL A 1 84 ? 1.256 6.887 14.556 1.00 90.06 84 VAL A CA 1
ATOM 664 C C . VAL A 1 84 ? 1.366 6.528 16.036 1.00 90.06 84 VAL A C 1
ATOM 666 O O . VAL A 1 84 ? 2.479 6.407 16.551 1.00 90.06 84 VAL A O 1
ATOM 669 N N . GLY A 1 85 ? 0.230 6.303 16.703 1.00 90.56 85 GLY A N 1
ATOM 670 C CA . GLY A 1 85 ? 0.198 5.858 18.097 1.00 90.56 85 GLY A CA 1
ATOM 671 C C . GLY A 1 85 ? 0.853 4.488 18.286 1.00 90.56 85 GLY A C 1
ATOM 672 O O . GLY A 1 85 ? 1.665 4.315 19.195 1.00 90.56 85 GLY A O 1
ATOM 673 N N . PHE A 1 86 ? 0.571 3.544 17.387 1.00 89.81 86 PHE A N 1
ATOM 674 C CA . PHE A 1 86 ? 1.154 2.203 17.388 1.00 89.81 86 PHE A CA 1
ATOM 675 C C . PHE A 1 86 ? 2.687 2.242 17.287 1.00 89.81 86 PHE A C 1
ATOM 677 O O . PHE A 1 86 ? 3.382 1.663 18.124 1.00 89.81 86 PHE A O 1
ATOM 684 N N . HIS A 1 87 ? 3.236 2.990 16.325 1.00 87.06 87 HIS A N 1
ATOM 685 C CA . HIS A 1 87 ? 4.685 3.132 16.170 1.00 87.06 87 HIS A CA 1
ATOM 686 C C . HIS A 1 87 ? 5.337 3.897 17.325 1.00 87.06 87 HIS A C 1
ATOM 688 O O . HIS A 1 87 ? 6.444 3.554 17.740 1.00 87.06 87 HIS A O 1
ATOM 694 N N . GLN A 1 88 ? 4.663 4.907 17.882 1.00 87.31 88 GLN A N 1
ATOM 695 C CA . GLN A 1 88 ? 5.164 5.625 19.052 1.00 87.31 88 GLN A CA 1
ATOM 696 C C . GLN A 1 88 ? 5.241 4.712 20.285 1.00 87.31 88 GLN A C 1
ATOM 698 O O . GLN A 1 88 ? 6.251 4.724 20.993 1.00 87.31 88 GLN A O 1
ATOM 703 N N . ALA A 1 89 ? 4.212 3.895 20.521 1.00 87.25 89 ALA A N 1
ATOM 704 C CA . ALA A 1 89 ? 4.199 2.910 21.599 1.00 87.25 89 ALA A CA 1
ATOM 705 C C . ALA A 1 89 ? 5.285 1.838 21.399 1.00 87.25 89 ALA A C 1
ATOM 707 O O . ALA A 1 89 ? 6.005 1.501 22.342 1.00 87.25 89 ALA A O 1
ATOM 708 N N . GLN A 1 90 ? 5.467 1.359 20.163 1.00 84.50 90 GLN A N 1
ATOM 709 C CA . GLN A 1 90 ? 6.529 0.415 19.812 1.00 84.50 90 GLN A CA 1
ATOM 710 C C . GLN A 1 90 ? 7.923 0.999 20.083 1.00 84.50 90 GLN A C 1
ATOM 712 O O . GLN A 1 90 ? 8.751 0.324 20.693 1.00 84.50 90 GLN A O 1
ATOM 717 N N . ALA A 1 91 ? 8.162 2.262 19.710 1.00 83.38 91 ALA A N 1
ATOM 718 C CA . ALA A 1 91 ? 9.426 2.948 19.970 1.00 83.38 91 ALA A CA 1
ATOM 719 C C . ALA A 1 91 ? 9.724 3.057 21.477 1.00 83.38 91 ALA A C 1
ATOM 721 O O . ALA A 1 91 ? 10.846 2.818 21.920 1.00 83.38 91 ALA A O 1
ATOM 722 N N . GLN A 1 92 ? 8.721 3.375 22.300 1.00 82.81 92 GLN A N 1
ATOM 723 C CA . GLN A 1 92 ? 8.881 3.431 23.759 1.00 82.81 92 GLN A CA 1
ATOM 724 C C . GLN A 1 92 ? 9.225 2.061 24.360 1.00 82.81 92 GLN A C 1
ATOM 726 O O . GLN A 1 92 ? 10.127 1.963 25.197 1.00 82.81 92 GLN A O 1
ATOM 731 N N . ALA A 1 93 ? 8.547 1.003 23.910 1.00 84.88 93 ALA A N 1
ATOM 732 C CA . ALA A 1 93 ? 8.813 -0.361 24.357 1.00 84.88 93 ALA A CA 1
ATOM 733 C C . ALA A 1 93 ? 10.221 -0.837 23.954 1.00 84.88 93 ALA A C 1
ATOM 735 O O . ALA A 1 93 ? 10.919 -1.473 24.748 1.00 84.88 93 ALA A O 1
ATOM 736 N N . SER A 1 94 ? 10.676 -0.482 22.749 1.00 84.19 94 SER A N 1
ATOM 737 C CA . SER A 1 94 ? 12.000 -0.850 22.246 1.00 84.19 94 SER A CA 1
ATOM 738 C C . SER A 1 94 ? 13.135 -0.148 23.008 1.00 84.19 94 SER A C 1
ATOM 740 O O . SER A 1 94 ? 14.147 -0.784 23.312 1.00 84.19 94 SER A O 1
ATOM 742 N N . TYR A 1 95 ? 12.945 1.114 23.429 1.00 79.75 95 TYR A N 1
ATOM 743 C CA . TYR A 1 95 ? 13.897 1.818 24.305 1.00 79.75 95 TYR A CA 1
ATOM 744 C C . TYR A 1 95 ? 14.091 1.113 25.652 1.00 79.75 95 TYR A C 1
ATOM 746 O O . TYR A 1 95 ? 15.218 1.023 26.140 1.00 79.75 95 TYR A O 1
ATOM 754 N N . GLN A 1 96 ? 13.017 0.589 26.252 1.00 79.56 96 GLN A N 1
ATOM 755 C CA . GLN A 1 96 ? 13.106 -0.132 27.527 1.00 79.56 96 GLN A CA 1
ATOM 756 C C . GLN A 1 96 ? 13.841 -1.471 27.395 1.00 79.56 96 GLN A C 1
ATOM 758 O O . GLN A 1 96 ? 14.507 -1.894 28.338 1.00 79.56 96 GLN A O 1
ATOM 763 N N . GLN A 1 97 ? 13.748 -2.125 26.236 1.00 80.12 97 GLN A N 1
ATOM 764 C CA . GLN A 1 97 ? 14.377 -3.427 25.992 1.00 80.12 97 GLN A CA 1
ATOM 765 C C . GLN A 1 97 ? 15.775 -3.338 25.359 1.00 80.12 97 GLN A C 1
ATOM 767 O O . GLN A 1 97 ? 16.375 -4.381 25.111 1.00 80.12 97 GLN A O 1
ATOM 772 N N . GLN A 1 98 ? 16.307 -2.130 25.106 1.00 78.19 98 GLN A N 1
ATOM 773 C CA . GLN A 1 98 ? 17.587 -1.908 24.402 1.00 78.19 98 GLN A CA 1
ATOM 774 C C . GLN A 1 98 ? 17.687 -2.678 23.069 1.00 78.19 98 GLN A C 1
ATOM 776 O O . GLN A 1 98 ? 18.771 -3.066 22.639 1.00 78.19 98 GLN A O 1
ATOM 781 N N . GLN A 1 99 ? 16.549 -2.915 22.414 1.00 71.62 99 GLN A N 1
ATOM 782 C CA . GLN A 1 99 ? 16.482 -3.548 21.101 1.00 71.62 99 GLN A CA 1
ATOM 783 C C . GLN A 1 99 ? 16.071 -2.496 20.078 1.00 71.62 99 GLN A C 1
ATOM 785 O O . GLN A 1 99 ? 15.027 -1.875 20.227 1.00 71.62 99 GLN A O 1
ATOM 790 N N . GLU A 1 100 ? 16.851 -2.311 19.016 1.00 63.53 100 GLU A N 1
ATOM 791 C CA . GLU A 1 100 ? 16.450 -1.492 17.867 1.00 63.53 100 GLU A CA 1
ATOM 792 C C . GLU A 1 100 ? 15.514 -2.301 16.960 1.00 63.53 100 GLU A C 1
ATOM 794 O O . GLU A 1 100 ? 15.928 -2.880 15.956 1.00 63.53 100 GLU A O 1
ATOM 799 N N . GLN A 1 101 ? 14.235 -2.381 17.331 1.00 59.94 101 GLN A N 1
ATOM 800 C CA . GLN A 1 101 ? 13.212 -2.904 16.428 1.00 59.94 101 GLN A CA 1
ATOM 801 C C . GLN A 1 101 ? 12.776 -1.792 15.475 1.00 59.94 101 GLN A C 1
ATOM 803 O O . GLN A 1 101 ? 12.229 -0.775 15.899 1.00 59.94 101 GLN A O 1
ATOM 808 N N . GLN A 1 102 ? 13.036 -1.977 14.181 1.00 61.47 102 GLN A N 1
ATOM 809 C CA . GLN A 1 102 ? 12.542 -1.049 13.171 1.00 61.47 102 GLN A CA 1
ATOM 810 C C . GLN A 1 102 ? 11.014 -1.149 13.041 1.00 61.47 102 GLN A C 1
ATOM 812 O O . GLN A 1 102 ? 10.470 -2.257 13.125 1.00 61.47 102 GLN A O 1
ATOM 817 N N . PRO A 1 103 ? 10.325 -0.017 12.803 1.00 70.50 103 PRO A N 1
ATOM 818 C CA . PRO A 1 103 ? 8.891 -0.012 12.551 1.00 70.50 103 PRO A CA 1
ATOM 819 C C . PRO A 1 103 ? 8.576 -0.916 11.355 1.00 70.50 103 PRO A C 1
ATOM 821 O O . PRO A 1 103 ? 9.161 -0.762 10.283 1.00 70.50 103 PRO A O 1
ATOM 824 N N . GLN A 1 104 ? 7.673 -1.880 11.546 1.00 71.81 104 GLN A N 1
ATOM 825 C CA . GLN A 1 104 ? 7.220 -2.757 10.465 1.00 71.81 104 GLN A CA 1
ATOM 826 C C . GLN A 1 104 ? 6.277 -1.965 9.562 1.00 71.81 104 GLN A C 1
ATOM 828 O O . GLN A 1 104 ? 5.257 -1.458 10.027 1.00 71.81 104 GLN A O 1
ATOM 833 N N . VAL A 1 105 ? 6.629 -1.837 8.283 1.00 84.06 105 VAL A N 1
ATOM 834 C CA . VAL A 1 105 ? 5.874 -1.037 7.316 1.00 84.06 105 VAL A CA 1
ATOM 835 C C . VAL A 1 105 ? 5.401 -1.960 6.215 1.00 84.06 105 VAL A C 1
ATOM 837 O O . VAL A 1 105 ? 6.004 -2.059 5.146 1.00 84.06 105 VAL A O 1
ATOM 840 N N . TRP A 1 106 ? 4.297 -2.641 6.506 1.00 85.00 106 TRP A N 1
ATOM 841 C CA . TRP A 1 106 ? 3.728 -3.683 5.661 1.00 85.00 106 TRP A CA 1
ATOM 842 C C . TRP A 1 106 ? 3.513 -3.243 4.213 1.00 85.00 106 TRP A C 1
ATOM 844 O O . TRP A 1 106 ? 3.740 -4.028 3.300 1.00 85.00 106 TRP A O 1
ATOM 854 N N . GLU A 1 107 ? 3.096 -1.998 3.976 1.00 91.50 107 GLU A N 1
ATOM 855 C CA . GLU A 1 107 ? 2.859 -1.463 2.634 1.00 91.50 107 GLU A CA 1
ATOM 856 C C . GLU A 1 107 ? 4.143 -1.456 1.800 1.00 91.50 107 GLU A C 1
ATOM 858 O O . GLU A 1 107 ? 4.141 -1.858 0.634 1.00 91.50 107 GLU A O 1
ATOM 863 N N . TRP A 1 108 ? 5.249 -1.039 2.415 1.00 88.62 108 TRP A N 1
ATOM 864 C CA . TRP A 1 108 ? 6.539 -0.973 1.747 1.00 88.62 108 TRP A CA 1
ATOM 865 C C . TRP A 1 108 ? 7.198 -2.343 1.646 1.00 88.62 108 TRP A C 1
ATOM 867 O O . TRP A 1 108 ? 7.753 -2.676 0.605 1.00 88.62 108 TRP A O 1
ATOM 877 N N . ASP A 1 109 ? 7.104 -3.150 2.700 1.00 91.44 109 ASP A N 1
ATOM 878 C CA . ASP A 1 109 ? 7.714 -4.478 2.748 1.00 91.44 109 ASP A CA 1
ATOM 879 C C . ASP A 1 109 ? 7.028 -5.424 1.741 1.00 91.44 109 ASP A C 1
ATOM 881 O O . ASP A 1 109 ? 7.690 -6.203 1.049 1.00 91.44 109 ASP A O 1
ATOM 885 N N . LEU A 1 110 ? 5.708 -5.293 1.560 1.00 93.00 110 LEU A N 1
ATOM 886 C CA . LEU A 1 110 ? 4.969 -6.001 0.516 1.00 93.00 110 LEU A CA 1
ATOM 887 C C . LEU A 1 110 ? 5.374 -5.535 -0.891 1.00 93.00 110 LEU A C 1
ATOM 889 O O . LEU A 1 110 ? 5.626 -6.366 -1.768 1.00 93.00 110 LEU A O 1
ATOM 893 N N . LEU A 1 111 ? 5.467 -4.220 -1.116 1.00 94.44 111 LEU A N 1
ATOM 894 C CA . LEU A 1 111 ? 5.920 -3.664 -2.394 1.00 94.44 111 LEU A CA 1
ATOM 895 C C . LEU A 1 111 ? 7.348 -4.116 -2.732 1.00 94.44 111 LEU A C 1
ATOM 897 O O . LEU A 1 111 ? 7.643 -4.479 -3.875 1.00 94.44 111 LEU A O 1
ATOM 901 N N . GLU A 1 112 ? 8.231 -4.137 -1.737 1.00 93.38 112 GLU A N 1
ATOM 902 C CA . GLU A 1 112 ? 9.597 -4.627 -1.863 1.00 93.38 112 GLU A CA 1
ATOM 903 C C . GLU A 1 112 ? 9.617 -6.120 -2.212 1.00 93.38 112 GLU A C 1
ATOM 905 O O . GLU A 1 112 ? 10.335 -6.524 -3.131 1.00 93.38 112 GLU A O 1
ATOM 910 N N . ALA A 1 113 ? 8.802 -6.943 -1.546 1.00 93.56 113 ALA A N 1
ATOM 911 C CA . ALA A 1 113 ? 8.682 -8.365 -1.853 1.00 93.56 113 ALA A CA 1
ATOM 912 C C . ALA A 1 113 ? 8.245 -8.604 -3.310 1.00 93.56 113 ALA A C 1
ATOM 914 O O . ALA A 1 113 ? 8.842 -9.434 -4.006 1.00 93.56 113 ALA A O 1
ATOM 915 N N . LEU A 1 114 ? 7.271 -7.833 -3.807 1.00 94.31 114 LEU A N 1
ATOM 916 C CA . LEU A 1 114 ? 6.817 -7.904 -5.200 1.00 94.31 114 LEU A CA 1
ATOM 917 C C . LEU A 1 114 ? 7.906 -7.459 -6.186 1.00 94.31 114 LEU A C 1
ATOM 919 O O . LEU A 1 114 ? 8.141 -8.133 -7.192 1.00 94.31 114 LEU A O 1
ATOM 923 N N . CYS A 1 115 ? 8.623 -6.372 -5.888 1.00 92.62 115 CYS A N 1
ATOM 924 C CA . CYS A 1 115 ? 9.750 -5.920 -6.708 1.00 92.62 115 CYS A CA 1
ATOM 925 C C . CYS A 1 115 ? 10.879 -6.959 -6.752 1.00 92.62 115 CYS A C 1
ATOM 927 O O . CYS A 1 115 ? 11.416 -7.245 -7.822 1.00 92.62 115 CYS A O 1
ATOM 929 N N . ASN A 1 116 ? 11.202 -7.569 -5.610 1.00 92.75 116 ASN A N 1
ATOM 930 C CA . ASN A 1 116 ? 12.190 -8.639 -5.521 1.00 92.75 116 ASN A CA 1
ATOM 931 C C . ASN A 1 116 ? 11.761 -9.864 -6.340 1.00 92.75 116 ASN A C 1
ATOM 933 O O . ASN A 1 116 ? 12.597 -10.484 -6.997 1.00 92.75 116 ASN A O 1
ATOM 937 N N . HIS A 1 117 ? 10.471 -10.212 -6.334 1.00 92.44 117 HIS A N 1
ATOM 938 C CA . HIS A 1 117 ? 9.945 -11.281 -7.178 1.00 92.44 117 HIS A CA 1
ATOM 939 C C . HIS A 1 117 ? 10.107 -10.952 -8.668 1.00 92.44 117 HIS A C 1
ATOM 941 O O . HIS A 1 117 ? 10.651 -11.766 -9.413 1.00 92.44 117 HIS A O 1
ATOM 947 N N . ARG A 1 118 ? 9.741 -9.734 -9.091 1.00 93.69 118 ARG A N 1
ATOM 948 C CA . ARG A 1 118 ? 9.971 -9.252 -10.462 1.00 93.69 118 ARG A CA 1
ATOM 949 C C . ARG A 1 118 ? 11.444 -9.345 -10.860 1.00 93.69 118 ARG A C 1
ATOM 951 O O . ARG A 1 118 ? 11.735 -9.869 -11.927 1.00 93.69 118 ARG A O 1
ATOM 958 N N . ASP A 1 119 ? 12.368 -8.855 -10.033 1.00 91.19 119 ASP A N 1
ATOM 959 C CA . ASP A 1 119 ? 13.800 -8.841 -10.372 1.00 91.19 119 ASP A CA 1
ATOM 960 C C . ASP A 1 119 ? 14.384 -10.255 -10.536 1.00 91.19 119 ASP A C 1
ATOM 962 O O . ASP A 1 119 ? 15.290 -10.459 -11.348 1.00 91.19 119 ASP A O 1
ATOM 966 N N . ARG A 1 120 ? 13.834 -11.249 -9.820 1.00 90.50 120 ARG A N 1
ATOM 967 C CA . ARG A 1 120 ? 14.164 -12.669 -10.032 1.00 90.50 120 ARG A CA 1
ATOM 968 C C . ARG A 1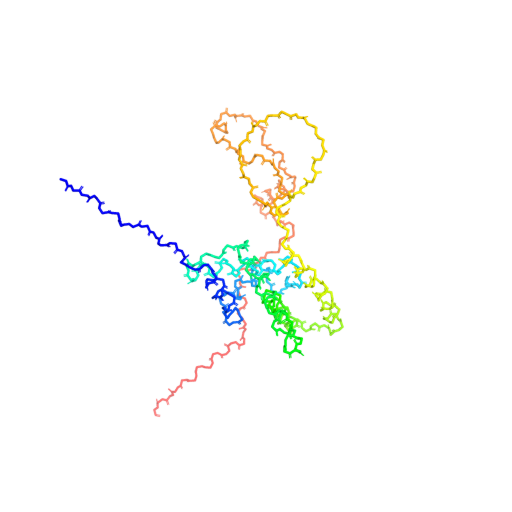 120 ? 13.663 -13.175 -11.384 1.00 90.50 120 ARG A C 1
ATOM 970 O O . ARG A 1 120 ? 14.378 -13.924 -12.038 1.00 90.50 120 ARG A O 1
ATOM 977 N N . LEU A 1 121 ? 12.469 -12.760 -11.811 1.00 89.31 121 LEU A N 1
ATOM 978 C CA . LEU A 1 121 ? 11.912 -13.131 -13.116 1.00 89.31 121 LEU A CA 1
ATOM 979 C C . LEU A 1 121 ? 12.669 -12.473 -14.279 1.00 89.31 121 LEU A C 1
ATOM 981 O O . LEU A 1 121 ? 12.851 -13.096 -15.320 1.00 89.31 121 LEU A O 1
ATOM 985 N N . THR A 1 122 ? 13.134 -11.232 -14.111 1.00 87.69 122 THR A N 1
ATOM 986 C CA . THR A 1 122 ? 13.823 -10.471 -15.167 1.00 87.69 122 THR A CA 1
ATOM 987 C C . THR A 1 122 ? 15.339 -10.659 -15.191 1.00 87.69 122 THR A C 1
ATOM 989 O O . THR A 1 122 ? 15.993 -10.109 -16.074 1.00 87.69 122 THR A O 1
ATOM 992 N N . SER A 1 123 ? 15.910 -11.436 -14.259 1.00 86.19 123 SER A N 1
ATOM 993 C CA . SER A 1 123 ? 17.362 -11.663 -14.149 1.00 86.19 123 SER A CA 1
ATOM 994 C C . SER A 1 123 ? 18.163 -10.349 -14.122 1.00 86.19 123 SER A C 1
ATOM 996 O O . SER A 1 123 ? 19.148 -10.175 -14.842 1.00 86.19 123 SER A O 1
ATOM 998 N N . ALA A 1 124 ? 17.708 -9.390 -13.309 1.00 83.38 124 ALA A N 1
ATOM 999 C CA . ALA A 1 124 ? 18.289 -8.051 -13.238 1.00 83.38 124 ALA A CA 1
ATOM 1000 C C . ALA A 1 124 ? 19.750 -8.051 -12.737 1.00 83.38 124 ALA A C 1
ATOM 1002 O O . ALA A 1 124 ? 20.135 -8.830 -11.864 1.00 83.38 124 ALA A O 1
ATOM 1003 N N . GLN A 1 125 ? 20.559 -7.119 -13.254 1.00 86.75 125 GLN A N 1
ATOM 1004 C CA . GLN A 1 125 ? 21.961 -6.944 -12.854 1.00 86.75 125 GLN A CA 1
ATOM 1005 C C . GLN A 1 125 ? 22.086 -6.525 -11.374 1.00 86.75 125 GLN A C 1
ATOM 1007 O O . GLN A 1 125 ? 21.367 -5.623 -10.934 1.00 86.75 125 GLN A O 1
ATOM 1012 N N . PRO A 1 126 ? 23.037 -7.094 -10.609 1.00 87.25 126 PRO A N 1
ATOM 1013 C CA . PRO A 1 126 ? 23.131 -6.880 -9.164 1.00 87.25 126 PRO A CA 1
ATOM 1014 C C . PRO A 1 126 ? 23.442 -5.428 -8.781 1.00 87.25 126 PRO A C 1
ATOM 1016 O O . PRO A 1 126 ? 22.888 -4.927 -7.806 1.00 87.25 126 PRO A O 1
ATOM 1019 N N . SER A 1 127 ? 24.269 -4.725 -9.559 1.00 86.31 127 SER A N 1
ATOM 1020 C CA . SER A 1 127 ? 24.618 -3.316 -9.319 1.00 86.31 127 SER A CA 1
ATOM 1021 C C . SER A 1 127 ? 23.418 -2.378 -9.484 1.00 86.31 127 SER A C 1
ATOM 1023 O O . SER A 1 127 ? 23.173 -1.527 -8.634 1.00 86.31 127 SER A O 1
ATOM 1025 N N . SER A 1 128 ? 22.620 -2.581 -10.535 1.00 87.88 128 SER A N 1
ATOM 1026 C CA . SER A 1 128 ? 21.376 -1.834 -10.765 1.00 87.88 128 SER A CA 1
ATOM 1027 C C . SER A 1 128 ? 20.335 -2.105 -9.675 1.00 87.88 128 SER A C 1
ATOM 1029 O O . SER A 1 128 ? 19.609 -1.201 -9.266 1.00 87.88 128 SER A O 1
ATOM 1031 N N . VAL A 1 129 ? 20.246 -3.345 -9.189 1.00 87.56 129 VAL A N 1
ATOM 1032 C CA . VAL A 1 129 ? 19.343 -3.694 -8.084 1.00 87.56 129 VAL A CA 1
ATOM 1033 C C . VAL A 1 129 ? 19.794 -3.027 -6.782 1.00 87.56 129 VAL A C 1
ATOM 1035 O O . VAL A 1 129 ? 18.950 -2.496 -6.068 1.00 87.56 129 VAL A O 1
ATOM 1038 N N . ALA A 1 130 ? 21.097 -3.017 -6.483 1.00 88.25 130 ALA A N 1
ATOM 1039 C CA . ALA A 1 130 ? 21.636 -2.361 -5.292 1.00 88.25 130 ALA A CA 1
ATOM 1040 C C . ALA A 1 130 ? 21.337 -0.854 -5.286 1.00 88.25 130 ALA A C 1
ATOM 1042 O O . ALA A 1 130 ? 20.735 -0.364 -4.337 1.00 88.25 130 ALA A O 1
ATOM 1043 N N . GLN A 1 131 ? 21.627 -0.154 -6.387 1.00 89.94 131 GLN A N 1
ATOM 1044 C CA . GLN A 1 131 ? 21.334 1.276 -6.497 1.00 89.94 131 GLN A CA 1
ATOM 1045 C C . GLN A 1 131 ? 19.835 1.578 -6.324 1.00 89.94 131 GLN A C 1
ATOM 1047 O O . GLN A 1 131 ? 19.468 2.473 -5.567 1.00 89.94 131 GLN A O 1
ATOM 1052 N N . ARG A 1 132 ? 18.953 0.798 -6.968 1.00 88.69 132 ARG A N 1
ATOM 1053 C CA . ARG A 1 132 ? 17.498 0.961 -6.810 1.00 88.69 132 ARG A CA 1
ATOM 1054 C C . ARG A 1 132 ? 17.032 0.719 -5.372 1.00 88.69 132 ARG A C 1
ATOM 1056 O O . ARG A 1 132 ? 16.074 1.355 -4.951 1.00 88.69 132 ARG A O 1
ATOM 1063 N N . ARG A 1 133 ? 17.680 -0.181 -4.621 1.00 88.25 133 ARG A N 1
ATOM 1064 C CA . ARG A 1 133 ? 17.379 -0.409 -3.196 1.00 88.25 133 ARG A CA 1
ATOM 1065 C C . ARG A 1 133 ? 17.799 0.767 -2.323 1.00 88.25 133 ARG A C 1
ATOM 1067 O O . ARG A 1 133 ? 17.039 1.134 -1.436 1.00 88.25 133 ARG A O 1
ATOM 1074 N N . ASP A 1 134 ? 18.951 1.375 -2.587 1.00 90.31 134 ASP A N 1
ATOM 1075 C CA . ASP A 1 134 ? 19.402 2.553 -1.836 1.00 90.31 134 ASP A CA 1
ATOM 1076 C C . ASP A 1 134 ? 18.477 3.757 -2.080 1.00 90.31 134 ASP A C 1
ATOM 1078 O O . ASP A 1 134 ? 18.036 4.418 -1.136 1.00 90.31 134 ASP A O 1
ATOM 1082 N N . GLU A 1 135 ? 18.113 4.002 -3.344 1.00 90.44 135 GLU A N 1
ATOM 1083 C CA . GLU A 1 135 ? 17.130 5.025 -3.727 1.00 90.44 135 GLU A CA 1
ATOM 1084 C C . GLU A 1 135 ? 15.775 4.760 -3.057 1.00 90.44 135 GLU A C 1
ATOM 1086 O O . GLU A 1 135 ? 15.176 5.654 -2.455 1.00 90.44 135 GLU A O 1
ATOM 1091 N N . ALA A 1 136 ? 15.322 3.507 -3.084 1.00 89.75 136 ALA A N 1
ATOM 1092 C CA . ALA A 1 136 ? 14.078 3.108 -2.454 1.00 89.75 136 ALA A CA 1
ATOM 1093 C C . ALA A 1 136 ? 14.100 3.217 -0.927 1.00 89.75 136 ALA A C 1
ATOM 1095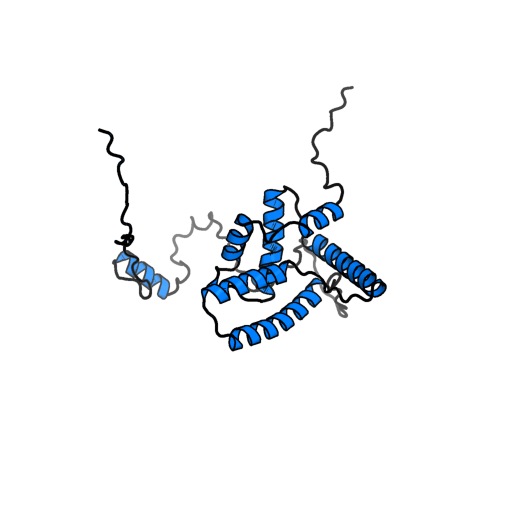 O O . ALA A 1 136 ? 13.078 3.546 -0.335 1.00 89.75 136 ALA A O 1
ATOM 1096 N N . ALA A 1 137 ? 15.237 2.976 -0.272 1.00 91.06 137 ALA A N 1
ATOM 1097 C CA . ALA A 1 137 ? 15.378 3.167 1.167 1.00 91.06 137 ALA A CA 1
ATOM 1098 C C . ALA A 1 137 ? 15.238 4.651 1.542 1.00 91.06 137 ALA A C 1
ATOM 1100 O O . ALA A 1 137 ? 14.570 4.989 2.525 1.00 91.06 137 ALA A O 1
ATOM 1101 N N . ALA A 1 138 ? 15.806 5.552 0.733 1.00 91.12 138 ALA A N 1
ATOM 1102 C CA . ALA A 1 138 ? 15.630 6.990 0.910 1.00 91.12 138 ALA A CA 1
ATOM 1103 C C . ALA A 1 138 ? 14.169 7.424 0.683 1.00 91.12 138 ALA A C 1
ATOM 1105 O O . ALA A 1 138 ? 13.636 8.219 1.464 1.00 91.12 138 ALA A O 1
ATOM 1106 N N . GLU A 1 139 ? 13.506 6.878 -0.340 1.00 91.94 139 GLU A N 1
ATOM 1107 C CA . GLU A 1 139 ? 12.081 7.102 -0.613 1.00 91.94 139 GLU A CA 1
ATOM 1108 C C . GLU A 1 139 ? 11.187 6.545 0.504 1.00 91.94 139 GLU A C 1
ATOM 1110 O O . GLU A 1 139 ? 10.323 7.269 0.999 1.00 91.94 139 GLU A O 1
ATOM 1115 N N . LYS A 1 140 ? 11.456 5.332 1.007 1.00 91.62 140 LYS A N 1
ATOM 1116 C CA . LYS A 1 140 ? 10.783 4.743 2.178 1.00 91.62 140 LYS A CA 1
ATOM 1117 C C . LYS A 1 140 ? 10.876 5.682 3.371 1.00 91.62 140 LYS A C 1
ATOM 1119 O O . LYS A 1 140 ? 9.867 5.996 3.990 1.00 91.62 140 LYS A O 1
ATOM 1124 N N . ALA A 1 141 ? 12.073 6.183 3.682 1.00 90.31 141 ALA A N 1
ATOM 1125 C CA . ALA A 1 141 ? 12.284 7.097 4.803 1.00 90.31 141 ALA A CA 1
ATOM 1126 C C . ALA A 1 141 ? 11.534 8.429 4.646 1.00 90.31 141 ALA A C 1
ATOM 1128 O O . ALA A 1 141 ? 11.128 9.031 5.642 1.00 90.31 141 ALA A O 1
ATOM 1129 N N . ARG A 1 142 ? 11.360 8.917 3.413 1.00 91.50 142 ARG A N 1
ATOM 1130 C CA . ARG A 1 142 ? 10.550 10.109 3.118 1.00 91.50 142 ARG A CA 1
ATOM 1131 C C . ARG A 1 142 ? 9.066 9.821 3.287 1.00 91.50 142 ARG A C 1
ATOM 1133 O O . ARG A 1 142 ? 8.407 10.536 4.033 1.00 91.50 142 ARG A O 1
ATOM 1140 N N . TRP A 1 143 ? 8.579 8.758 2.656 1.00 90.94 143 TRP A N 1
ATOM 1141 C CA . TRP A 1 143 ? 7.183 8.344 2.718 1.00 90.94 143 TRP A CA 1
ATOM 1142 C C . TRP A 1 143 ? 6.753 8.016 4.151 1.00 90.94 143 TRP A C 1
ATOM 1144 O O . TRP A 1 143 ? 5.719 8.497 4.592 1.00 90.94 143 TRP A O 1
ATOM 1154 N N . MET A 1 144 ? 7.579 7.313 4.934 1.00 88.69 144 MET A N 1
ATOM 1155 C CA . MET A 1 144 ? 7.303 7.051 6.353 1.00 88.69 144 MET A CA 1
ATOM 1156 C C . MET A 1 144 ? 7.213 8.338 7.172 1.00 88.69 144 MET A C 1
ATOM 1158 O O . MET A 1 144 ? 6.328 8.465 8.014 1.00 88.69 144 MET A O 1
ATOM 1162 N N . ARG A 1 145 ? 8.114 9.303 6.940 1.00 89.06 145 ARG A N 1
ATOM 1163 C CA . ARG A 1 145 ? 8.047 10.598 7.632 1.00 89.06 145 ARG A CA 1
ATOM 1164 C C . ARG A 1 145 ? 6.755 11.330 7.306 1.00 89.06 145 ARG A C 1
ATOM 1166 O O . ARG A 1 145 ? 6.146 11.838 8.232 1.00 89.06 145 ARG A O 1
ATOM 1173 N N . GLU A 1 146 ? 6.335 11.328 6.045 1.00 89.44 146 GLU A N 1
ATOM 1174 C CA . GLU A 1 146 ? 5.077 11.942 5.602 1.00 89.44 146 GLU A CA 1
ATOM 1175 C C . GLU A 1 146 ? 3.845 11.211 6.161 1.00 89.44 146 GLU A C 1
ATOM 1177 O O . GLU A 1 146 ? 2.870 11.825 6.599 1.00 89.44 146 GLU A O 1
ATOM 1182 N N . LEU A 1 147 ? 3.890 9.877 6.190 1.00 86.88 147 LEU A N 1
ATOM 1183 C CA . LEU A 1 147 ? 2.828 9.037 6.734 1.00 86.88 147 LEU A CA 1
ATOM 1184 C C . LEU A 1 147 ? 2.638 9.290 8.235 1.00 86.88 147 LEU A C 1
ATOM 1186 O O . LEU A 1 147 ? 1.498 9.396 8.696 1.00 86.88 147 LEU A O 1
ATOM 1190 N N . LEU A 1 148 ? 3.743 9.418 8.974 1.00 85.00 148 LEU A N 1
ATOM 1191 C CA . LEU A 1 148 ? 3.753 9.595 10.426 1.00 85.00 148 LEU A CA 1
ATOM 1192 C C . LEU A 1 148 ? 3.701 11.063 10.867 1.00 85.00 148 LEU A C 1
ATOM 1194 O O . LEU A 1 148 ? 3.385 11.344 12.024 1.00 85.00 148 LEU A O 1
ATOM 1198 N N . SER A 1 149 ? 3.971 12.013 9.971 1.00 83.50 149 SER A N 1
ATOM 1199 C CA . SER A 1 149 ? 3.740 13.429 10.226 1.00 83.50 149 SER A CA 1
ATOM 1200 C C . SER A 1 149 ? 2.242 13.703 10.173 1.00 83.50 149 SER A C 1
ATOM 1202 O O . SER A 1 149 ? 1.668 13.991 9.123 1.00 83.50 149 SER A O 1
ATOM 1204 N N . ILE A 1 150 ? 1.580 13.604 11.324 1.00 62.62 150 ILE A N 1
ATOM 1205 C CA . ILE A 1 150 ? 0.237 14.155 11.486 1.00 62.62 150 ILE A CA 1
ATOM 1206 C C . ILE A 1 150 ? 0.378 15.676 11.414 1.00 62.62 150 ILE A C 1
ATOM 1208 O O . ILE A 1 150 ? 0.624 16.335 12.423 1.00 62.62 150 ILE A O 1
ATOM 1212 N N . SER A 1 151 ? 0.199 16.266 10.237 1.00 44.91 151 SER A N 1
ATOM 1213 C CA . SER A 1 151 ? -0.262 17.648 10.197 1.00 44.91 151 SER A CA 1
ATOM 1214 C C . SER A 1 151 ? -1.766 17.632 10.454 1.00 44.91 151 SER A C 1
ATOM 1216 O O . SER A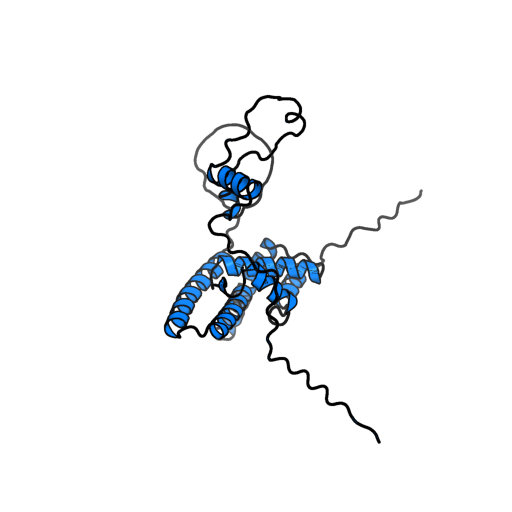 1 151 ? -2.566 17.302 9.579 1.00 44.91 151 SER A O 1
ATOM 1218 N N . ALA A 1 152 ? -2.149 17.987 11.685 1.00 38.31 152 ALA A N 1
ATOM 1219 C CA . ALA A 1 152 ? -3.464 18.556 11.969 1.00 38.31 152 ALA A CA 1
ATOM 1220 C C . ALA A 1 152 ? -3.725 19.719 10.980 1.00 38.31 152 ALA A C 1
ATOM 1222 O O . ALA A 1 152 ? -2.762 20.285 10.453 1.00 38.31 152 ALA A O 1
ATOM 1223 N N . PRO A 1 153 ? -4.997 20.016 10.656 1.00 39.91 153 PRO A N 1
ATOM 1224 C CA . PRO A 1 153 ? -5.393 20.614 9.385 1.00 39.91 153 PRO A CA 1
ATOM 1225 C C . PRO A 1 153 ? 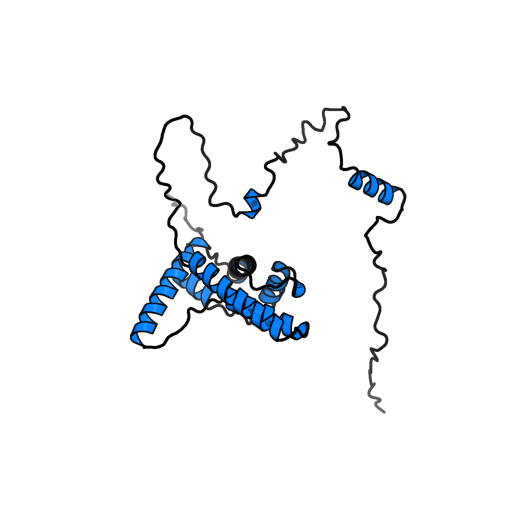-4.615 21.893 9.105 1.00 39.91 153 PRO A C 1
ATOM 1227 O O . PRO A 1 153 ? -4.335 22.647 10.029 1.00 39.91 153 PRO A O 1
ATOM 1230 N N . HIS A 1 154 ? -4.303 22.103 7.827 1.00 40.16 154 HIS A N 1
ATOM 1231 C CA . HIS A 1 154 ? -3.722 23.302 7.225 1.00 40.16 154 HIS A CA 1
ATOM 1232 C C . HIS A 1 154 ? -4.165 24.596 7.946 1.00 40.16 154 HIS A C 1
ATOM 1234 O O . HIS A 1 154 ? -5.153 25.233 7.593 1.00 40.16 154 HIS A O 1
ATOM 1240 N N . GLY A 1 155 ? -3.449 24.950 9.012 1.00 35.97 155 GLY A N 1
ATOM 1241 C CA . GLY A 1 155 ? -3.635 26.163 9.790 1.00 35.97 155 GLY A CA 1
ATOM 1242 C C . GLY A 1 155 ? -2.693 27.199 9.221 1.00 35.97 155 GLY A C 1
ATOM 1243 O O . GLY A 1 155 ? -1.609 27.422 9.754 1.00 35.97 155 GLY A O 1
ATOM 1244 N N . GLN A 1 156 ? -3.078 27.757 8.082 1.00 35.62 156 GLN A N 1
ATOM 1245 C CA . GLN A 1 156 ? -2.372 28.863 7.462 1.00 35.62 156 GLN A CA 1
ATOM 1246 C C . GLN A 1 156 ? -2.521 30.100 8.367 1.00 35.62 156 GLN A C 1
ATOM 1248 O O . GLN A 1 156 ? -3.648 30.451 8.728 1.00 35.62 156 GLN A O 1
ATOM 1253 N N . PRO A 1 157 ? -1.432 30.771 8.786 1.00 39.41 157 PRO A N 1
ATOM 1254 C CA . PRO A 1 157 ? -1.537 32.066 9.440 1.00 39.41 157 PRO A CA 1
ATOM 1255 C C . PRO A 1 157 ? -1.826 33.125 8.370 1.00 39.41 157 PRO A C 1
ATOM 1257 O O . PRO A 1 157 ? -0.923 33.825 7.914 1.00 39.41 157 PRO A O 1
ATOM 1260 N N . ASP A 1 158 ? -3.086 33.235 7.947 1.00 36.06 158 ASP A N 1
ATOM 1261 C CA . ASP A 1 158 ? -3.521 34.315 7.065 1.00 36.06 158 ASP A CA 1
ATOM 1262 C C . ASP A 1 158 ? -3.654 35.613 7.866 1.00 36.06 158 ASP A C 1
ATOM 1264 O O . ASP A 1 158 ? -4.668 35.925 8.493 1.00 36.06 158 ASP A O 1
ATOM 1268 N N . GLY A 1 159 ? -2.582 36.398 7.829 1.00 39.09 159 GLY A N 1
ATOM 1269 C CA . GLY A 1 159 ? -2.683 37.840 7.943 1.00 39.09 159 GLY A CA 1
ATOM 1270 C C . GLY A 1 159 ? -3.062 38.434 6.587 1.00 39.09 159 GLY A C 1
ATOM 1271 O O . GLY A 1 159 ? -2.319 38.247 5.627 1.00 39.09 159 GLY A O 1
ATOM 1272 N N . HIS A 1 160 ? -4.125 39.246 6.598 1.00 35.53 160 HIS A N 1
ATOM 1273 C CA . HIS A 1 160 ? -4.572 40.255 5.616 1.00 35.53 160 HIS A CA 1
ATOM 1274 C C . HIS A 1 160 ? -5.851 39.929 4.822 1.00 35.53 160 HIS A C 1
ATOM 1276 O O . HIS A 1 160 ? -5.822 39.366 3.739 1.00 35.53 160 HIS A O 1
ATOM 1282 N N . GLY A 1 161 ? -6.963 40.485 5.318 1.00 30.84 161 GLY A N 1
ATOM 1283 C CA . GLY A 1 161 ? -7.601 41.592 4.596 1.00 30.84 161 GLY A CA 1
ATOM 1284 C C . GLY A 1 161 ? -8.690 41.262 3.573 1.00 30.84 161 GLY A C 1
ATOM 1285 O O . GLY A 1 161 ? -8.426 41.247 2.384 1.00 30.84 161 GLY A O 1
ATOM 1286 N N . ALA A 1 162 ? -9.927 41.195 4.079 1.00 35.62 162 ALA A N 1
ATOM 1287 C CA . ALA A 1 162 ? -11.152 41.783 3.517 1.00 35.62 162 ALA A CA 1
ATOM 1288 C C . ALA A 1 162 ? -11.604 41.424 2.082 1.00 35.62 162 ALA A C 1
ATOM 1290 O O . ALA A 1 162 ? -11.069 41.930 1.101 1.00 35.62 162 ALA A O 1
ATOM 1291 N N . GLY A 1 163 ? -12.757 40.744 1.992 1.00 30.39 163 GLY A N 1
ATOM 1292 C CA . GLY A 1 163 ? -13.658 40.874 0.841 1.00 30.39 163 GLY A CA 1
ATOM 1293 C C . GLY A 1 163 ? -14.572 39.678 0.562 1.00 30.39 163 GLY A C 1
ATOM 1294 O O . GLY A 1 163 ? -14.186 38.803 -0.191 1.00 30.39 163 GLY A O 1
ATOM 1295 N N . GLY A 1 164 ? -15.791 39.706 1.116 1.00 35.41 164 GLY A N 1
ATOM 1296 C CA . GLY A 1 164 ? -17.031 39.385 0.388 1.00 35.41 164 GLY A CA 1
ATOM 1297 C C . GLY A 1 164 ? -17.348 37.951 -0.072 1.00 35.41 164 GLY A C 1
ATOM 1298 O O . GLY A 1 164 ? -16.777 37.449 -1.024 1.00 35.41 164 GLY A O 1
ATOM 1299 N N . GLU A 1 165 ? -18.441 37.444 0.506 1.00 30.23 165 GLU A N 1
ATOM 1300 C CA . GLU A 1 165 ? -19.467 36.564 -0.089 1.00 30.23 165 GLU A CA 1
ATOM 1301 C C . GLU A 1 165 ? -19.363 35.039 0.072 1.00 30.23 165 GLU A C 1
ATOM 1303 O O . GLU A 1 165 ? -18.384 34.362 -0.220 1.00 30.23 165 GLU A O 1
ATOM 1308 N N . ALA A 1 166 ? -20.471 34.517 0.597 1.00 41.72 166 ALA A N 1
ATOM 1309 C CA . ALA A 1 166 ? -20.698 33.155 1.024 1.00 41.72 166 ALA A CA 1
ATOM 1310 C C . ALA A 1 166 ? -21.265 32.296 -0.112 1.00 41.72 166 ALA A C 1
ATOM 1312 O O . ALA A 1 166 ? -22.201 32.705 -0.794 1.00 41.72 166 ALA A O 1
ATOM 1313 N N . SER A 1 167 ? -20.791 31.055 -0.232 1.00 35.81 167 SER A N 1
ATOM 1314 C CA . SER A 1 167 ? -21.617 29.910 -0.646 1.00 35.81 167 SER A CA 1
ATOM 1315 C C . SER A 1 167 ? -20.924 28.573 -0.337 1.00 35.81 167 SER A C 1
ATOM 1317 O O . SER A 1 167 ? -19.972 28.157 -0.979 1.00 35.81 167 SER A O 1
ATOM 1319 N N . ASN A 1 168 ? -21.418 27.954 0.736 1.00 33.25 168 ASN A N 1
ATOM 1320 C CA . ASN A 1 168 ? -21.699 26.532 0.955 1.00 33.25 168 ASN A CA 1
ATOM 1321 C C . ASN A 1 168 ? -21.047 25.463 0.038 1.00 33.25 168 ASN A C 1
ATOM 1323 O O . ASN A 1 168 ? -21.331 25.417 -1.155 1.00 33.25 168 ASN A O 1
ATOM 1327 N N . GLY A 1 169 ? -20.354 24.489 0.651 1.00 37.16 169 GLY A N 1
ATOM 1328 C CA . GLY A 1 169 ? -20.113 23.158 0.068 1.00 37.16 169 GLY A CA 1
ATOM 1329 C C . GLY A 1 169 ? -18.706 22.599 0.294 1.00 37.16 169 GLY A C 1
ATOM 1330 O O . GLY A 1 169 ? -17.805 22.832 -0.503 1.00 37.16 169 GLY A O 1
ATOM 1331 N N . GLN A 1 170 ? -18.520 21.839 1.376 1.00 47.06 170 GLN A N 1
ATOM 1332 C CA . GLN A 1 170 ? -17.279 21.133 1.705 1.00 47.06 170 GLN A CA 1
ATOM 1333 C C . GLN A 1 170 ? -16.819 20.179 0.590 1.00 47.06 170 GLN A C 1
ATOM 1335 O O . GLN A 1 170 ? -17.556 19.274 0.212 1.00 47.06 170 GLN A O 1
ATOM 1340 N N . HIS A 1 171 ? -15.552 20.281 0.180 1.00 41.69 171 HIS A N 1
ATOM 1341 C CA . HIS A 1 171 ? -14.816 19.158 -0.400 1.00 41.69 171 HIS A CA 1
ATOM 1342 C C . HIS A 1 171 ? -13.485 18.993 0.333 1.00 41.69 171 HIS A C 1
ATOM 1344 O O . HIS A 1 171 ? -12.608 19.853 0.302 1.00 41.69 171 HIS A O 1
ATOM 1350 N N . ALA A 1 172 ? -13.403 17.874 1.048 1.00 52.59 172 ALA A N 1
ATOM 1351 C CA . ALA A 1 172 ? -12.217 17.371 1.714 1.00 52.59 172 ALA A CA 1
ATOM 1352 C C . ALA A 1 172 ? -11.084 17.113 0.709 1.00 52.59 172 ALA A C 1
ATOM 1354 O O . ALA A 1 172 ? -11.343 16.763 -0.441 1.00 52.59 172 ALA A O 1
ATOM 1355 N N . SER A 1 173 ? -9.849 17.282 1.188 1.00 57.75 173 SER A N 1
ATOM 1356 C CA . SER A 1 173 ? -8.562 17.081 0.516 1.00 57.75 173 SER A CA 1
ATOM 1357 C C . SER A 1 173 ? -8.611 16.236 -0.755 1.00 57.75 173 SER A C 1
ATOM 1359 O O . SER A 1 173 ? -8.615 15.006 -0.717 1.00 57.75 173 SER A O 1
ATOM 1361 N N . THR A 1 174 ? -8.599 16.918 -1.893 1.00 52.41 174 THR A N 1
ATOM 1362 C CA . THR A 1 174 ? -8.526 16.296 -3.207 1.00 52.41 174 THR A CA 1
ATOM 1363 C C . THR A 1 174 ? -7.079 15.889 -3.519 1.00 52.41 174 THR A C 1
ATOM 1365 O O . THR A 1 174 ? -6.195 16.745 -3.465 1.00 52.41 174 THR A O 1
ATOM 1368 N N . PRO A 1 175 ? -6.788 14.620 -3.861 1.00 74.00 175 PRO A N 1
ATOM 1369 C CA . PRO A 1 175 ? -5.441 14.204 -4.253 1.00 74.00 175 PRO A CA 1
ATOM 1370 C C . PRO A 1 175 ? -4.944 14.914 -5.525 1.00 74.00 175 PRO A C 1
ATOM 1372 O O . PRO A 1 175 ? -5.734 15.272 -6.400 1.00 74.00 175 PRO A O 1
ATOM 1375 N N . GLY A 1 176 ? -3.621 15.064 -5.669 1.00 69.19 176 GLY A N 1
ATOM 1376 C CA . GLY A 1 176 ? -2.988 15.869 -6.730 1.00 69.19 176 GLY A CA 1
ATOM 1377 C C . GLY A 1 176 ? -3.322 15.473 -8.178 1.00 69.19 176 GLY A C 1
ATOM 1378 O O . GLY A 1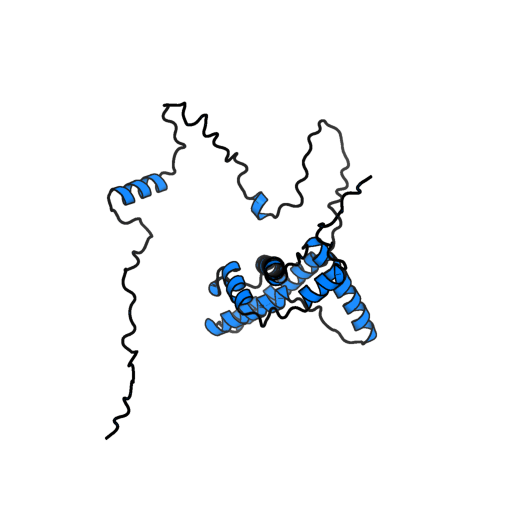 176 ? -3.291 16.327 -9.059 1.00 69.19 176 GLY A O 1
ATOM 1379 N N . TRP A 1 177 ? -3.729 14.227 -8.442 1.00 66.81 177 TRP A N 1
ATOM 1380 C CA . TRP A 1 177 ? -4.181 13.806 -9.778 1.00 66.81 177 TRP A CA 1
ATOM 1381 C C . TRP A 1 177 ? -5.522 14.440 -10.184 1.00 66.81 177 TRP A C 1
ATOM 1383 O O . TRP A 1 177 ? -5.769 14.642 -11.370 1.00 66.81 177 TRP A O 1
ATOM 1393 N N . MET A 1 178 ? -6.364 14.825 -9.217 1.00 68.44 178 MET A N 1
ATOM 1394 C CA . MET A 1 178 ? -7.615 15.538 -9.489 1.00 68.44 178 MET A CA 1
ATOM 1395 C C . MET A 1 178 ? -7.376 17.038 -9.735 1.00 68.44 178 MET A C 1
ATOM 1397 O O . MET A 1 178 ? -8.179 17.687 -10.397 1.00 68.44 178 MET A O 1
ATOM 1401 N N . ALA A 1 179 ? -6.245 17.589 -9.275 1.00 64.44 179 ALA A N 1
ATOM 1402 C CA . ALA A 1 179 ? -5.836 18.959 -9.594 1.00 64.44 179 ALA A CA 1
ATOM 1403 C C . ALA A 1 179 ? -5.331 19.109 -11.043 1.00 64.44 179 ALA A C 1
ATOM 1405 O O . ALA A 1 179 ? -5.376 20.206 -11.594 1.00 64.44 179 ALA A O 1
ATOM 1406 N N . ALA A 1 180 ? -4.892 18.009 -11.665 1.00 58.34 180 ALA A N 1
ATOM 1407 C CA . ALA A 1 180 ? -4.502 17.958 -13.074 1.00 58.34 180 ALA A CA 1
ATOM 1408 C C . ALA A 1 180 ? -5.692 17.738 -14.030 1.00 58.34 180 ALA A C 1
ATOM 1410 O O . ALA A 1 180 ? -5.516 17.787 -15.248 1.00 58.34 180 ALA A O 1
ATOM 1411 N N . ALA A 1 181 ? -6.898 17.492 -13.503 1.00 51.84 181 ALA A N 1
ATOM 1412 C CA . ALA A 1 181 ? -8.087 17.326 -14.324 1.00 51.84 181 ALA A CA 1
ATOM 1413 C C . ALA A 1 181 ? -8.542 18.692 -14.883 1.00 51.84 181 ALA A C 1
ATOM 1415 O O . ALA A 1 181 ? -8.743 19.633 -14.106 1.00 51.84 181 ALA A O 1
ATOM 1416 N N . PRO A 1 182 ? -8.725 18.839 -16.210 1.00 58.59 182 PRO A N 1
ATOM 1417 C CA . PRO A 1 182 ? -9.266 20.064 -16.783 1.00 58.59 182 PRO A CA 1
ATOM 1418 C C . PRO A 1 182 ? -10.679 20.291 -16.235 1.00 58.59 182 PRO A C 1
ATOM 1420 O O . PRO A 1 182 ? -11.565 19.461 -16.423 1.00 58.59 182 PRO A O 1
ATOM 1423 N N . LYS A 1 183 ? -10.896 21.424 -15.556 1.00 62.09 183 LYS A N 1
ATOM 1424 C CA . LYS A 1 183 ? -12.193 21.826 -14.977 1.00 62.09 183 LYS A CA 1
ATOM 1425 C C . LYS A 1 183 ? -13.172 22.325 -16.051 1.00 62.09 183 LYS A C 1
ATOM 1427 O O . LYS A 1 183 ? -13.762 23.390 -15.909 1.00 62.09 183 LYS A O 1
ATOM 1432 N N . GLY A 1 184 ? -13.289 21.596 -17.156 1.00 65.94 184 GLY A N 1
ATOM 1433 C CA . GLY A 1 184 ? -14.328 21.834 -18.150 1.00 65.94 184 GLY A CA 1
ATOM 1434 C C . GLY A 1 184 ? -15.639 21.227 -17.662 1.00 65.94 184 GLY A C 1
ATOM 1435 O O . GLY A 1 184 ? -15.658 20.066 -17.254 1.00 65.94 184 GLY A O 1
ATOM 1436 N N . GLU A 1 185 ? -16.724 21.999 -17.693 1.00 60.22 185 GLU A N 1
ATOM 1437 C CA . GLU A 1 185 ? -18.075 21.488 -17.457 1.00 60.22 185 GLU A CA 1
ATOM 1438 C C . GLU A 1 185 ? -18.399 20.398 -18.491 1.00 60.22 185 GLU A C 1
ATOM 1440 O O . GLU A 1 185 ? -18.763 20.674 -19.630 1.00 60.22 185 GLU A O 1
ATOM 1445 N N . LEU A 1 186 ? -18.271 19.127 -18.104 1.00 59.25 186 LEU A N 1
ATOM 1446 C CA . LEU A 1 186 ? -18.760 17.982 -18.880 1.00 59.25 186 LEU A CA 1
ATOM 1447 C C . LEU A 1 186 ? -20.258 17.758 -18.620 1.00 59.25 186 LEU A C 1
ATOM 1449 O O . LEU A 1 186 ? -20.692 16.638 -18.352 1.00 59.25 186 LEU A O 1
ATOM 1453 N N . TYR A 1 187 ? -21.060 18.822 -18.687 1.00 51.75 187 TYR A N 1
ATOM 1454 C CA . TYR A 1 187 ? -22.515 18.711 -18.686 1.00 51.75 187 TYR A CA 1
ATOM 1455 C C . TYR A 1 187 ? -23.044 19.148 -20.050 1.00 51.75 187 TYR A C 1
ATOM 1457 O O . TYR A 1 187 ? -23.233 20.328 -20.321 1.00 51.75 187 TYR A O 1
ATOM 1465 N N . VAL A 1 188 ? -23.266 18.177 -20.938 1.00 57.47 188 VAL A N 1
ATOM 1466 C CA . VAL A 1 188 ? -24.045 18.418 -22.156 1.00 57.47 188 VAL A CA 1
ATOM 1467 C C . VAL A 1 188 ? -25.504 18.198 -21.797 1.00 57.47 188 VAL A C 1
ATOM 1469 O O . VAL A 1 188 ? -25.948 17.062 -21.607 1.00 57.47 188 VAL A O 1
ATOM 1472 N N . ASP A 1 189 ? -26.251 19.291 -21.687 1.00 49.44 189 ASP A N 1
ATOM 1473 C CA . ASP A 1 189 ? -27.681 19.231 -21.431 1.00 49.44 189 ASP A CA 1
ATOM 1474 C C . ASP A 1 189 ? -28.388 18.651 -22.669 1.00 49.44 189 ASP A C 1
ATOM 1476 O O . ASP A 1 189 ? -28.540 19.298 -23.709 1.00 49.44 189 ASP A O 1
ATOM 1480 N N . ARG A 1 190 ? -28.789 17.376 -22.587 1.00 48.69 190 ARG A N 1
ATOM 1481 C CA . ARG A 1 190 ? -29.345 16.594 -23.711 1.00 48.69 190 ARG A CA 1
ATOM 1482 C C . ARG A 1 190 ? -30.596 17.227 -24.335 1.00 48.69 190 ARG A C 1
ATOM 1484 O O . ARG A 1 190 ? -30.965 16.872 -25.450 1.00 48.69 190 ARG A O 1
ATOM 1491 N N . ARG A 1 191 ? -31.252 18.152 -23.632 1.00 53.28 191 ARG A N 1
ATOM 1492 C CA . ARG A 1 191 ? -32.438 18.866 -24.123 1.00 53.28 191 ARG A CA 1
ATOM 1493 C C . ARG A 1 191 ? -32.094 20.031 -25.055 1.00 53.28 191 ARG A C 1
ATOM 1495 O O . ARG A 1 191 ? -32.915 20.356 -25.904 1.00 53.28 191 ARG A O 1
ATOM 1502 N N . VAL A 1 192 ? -30.893 20.606 -24.945 1.00 52.12 192 VAL A N 1
ATOM 1503 C CA . VAL A 1 192 ? -30.413 21.680 -25.835 1.00 52.12 192 VAL A CA 1
ATOM 1504 C C . VAL A 1 192 ? -29.847 21.092 -27.131 1.00 52.12 192 VAL A C 1
ATOM 1506 O O . VAL A 1 192 ? -30.154 21.578 -28.211 1.00 52.12 192 VAL A O 1
ATOM 1509 N N . ALA A 1 193 ? -29.156 19.948 -27.053 1.00 50.50 193 ALA A N 1
ATOM 1510 C CA . ALA A 1 193 ? -28.592 19.255 -28.221 1.00 50.50 193 ALA A CA 1
ATOM 1511 C C . ALA A 1 193 ? -29.632 18.737 -29.241 1.00 50.50 193 ALA A C 1
ATOM 1513 O O . ALA A 1 193 ? -29.258 18.272 -30.312 1.00 50.50 193 ALA A O 1
ATOM 1514 N N . ALA A 1 194 ? -30.926 18.779 -28.910 1.00 54.00 194 ALA A N 1
ATOM 1515 C CA . ALA A 1 194 ? -32.006 18.384 -29.810 1.00 54.00 194 ALA A CA 1
ATOM 1516 C C . ALA A 1 194 ? -32.648 19.566 -30.564 1.00 54.00 194 ALA A C 1
ATOM 1518 O O . ALA A 1 194 ? -33.579 19.329 -31.331 1.00 54.00 194 ALA A O 1
ATOM 1519 N N . SER A 1 195 ? -32.205 20.812 -30.330 1.00 52.75 195 SER A N 1
ATOM 1520 C CA . SER A 1 195 ? -32.849 22.014 -30.896 1.00 52.75 195 SER A CA 1
ATOM 1521 C C . SER A 1 195 ? -31.957 22.885 -31.787 1.00 52.75 195 SER A C 1
ATOM 1523 O O . SER A 1 195 ? -32.466 23.855 -32.339 1.00 52.75 195 SER A O 1
ATOM 1525 N N . ASP A 1 196 ? -30.683 22.543 -31.983 1.00 46.22 196 ASP A N 1
ATOM 1526 C CA . ASP A 1 196 ? -29.781 23.294 -32.863 1.00 46.22 196 ASP A CA 1
ATOM 1527 C C . ASP A 1 196 ? -29.342 22.431 -34.052 1.00 46.22 196 ASP A C 1
ATOM 1529 O O . ASP A 1 196 ? -28.467 21.573 -33.952 1.00 46.22 196 ASP A O 1
ATOM 1533 N N . ASP A 1 197 ? -29.978 22.684 -35.194 1.00 51.97 197 ASP A N 1
ATOM 1534 C CA . ASP A 1 197 ? -29.634 22.179 -36.530 1.00 51.97 197 ASP A CA 1
ATOM 1535 C C . ASP A 1 197 ? -28.473 23.004 -37.138 1.00 51.97 197 ASP A C 1
ATOM 1537 O O . ASP A 1 197 ? -28.470 23.319 -38.326 1.00 51.97 197 ASP A O 1
ATOM 1541 N N . ASP A 1 198 ? -27.494 23.416 -36.319 1.00 43.97 198 ASP A N 1
ATOM 1542 C CA . ASP A 1 198 ? -26.386 24.269 -36.762 1.00 43.97 198 ASP A CA 1
ATOM 1543 C C . ASP A 1 198 ? -25.014 23.628 -36.509 1.00 43.97 198 ASP A C 1
ATOM 1545 O O . ASP A 1 198 ? -24.680 23.099 -35.444 1.00 43.97 198 ASP A O 1
ATOM 1549 N N . ALA A 1 199 ? -24.231 23.625 -37.579 1.00 49.94 199 ALA A N 1
ATOM 1550 C CA . ALA A 1 199 ? -23.060 22.808 -37.822 1.00 49.94 199 ALA A CA 1
ATOM 1551 C C . ALA A 1 199 ? -21.813 23.274 -37.051 1.00 49.94 199 ALA A C 1
ATOM 1553 O O . ALA A 1 199 ? -20.819 23.683 -37.650 1.00 49.94 199 ALA A O 1
ATOM 1554 N N . SER A 1 200 ? -21.818 23.149 -35.725 1.00 52.94 200 SER A N 1
ATOM 1555 C CA . SER A 1 200 ? -20.616 23.357 -34.910 1.00 52.94 200 SER A CA 1
ATOM 1556 C C . SER A 1 200 ? -20.385 22.186 -33.961 1.00 52.94 200 SER A C 1
ATOM 1558 O O . SER A 1 200 ? -20.518 22.276 -32.742 1.00 52.94 200 SER A O 1
ATOM 1560 N N . SER A 1 201 ? -20.026 21.039 -34.545 1.00 52.53 201 SER A N 1
ATOM 1561 C CA . SER A 1 201 ? -19.315 20.012 -33.782 1.00 52.53 201 SER A CA 1
ATOM 1562 C C . SER A 1 201 ? -17.967 20.588 -33.332 1.00 52.53 201 SER A C 1
ATOM 1564 O O . SER A 1 201 ? -17.310 21.256 -34.137 1.00 52.53 201 SER A O 1
ATOM 1566 N N . PRO A 1 202 ? -17.520 20.338 -32.086 1.00 49.97 202 PRO A N 1
ATOM 1567 C CA . PRO A 1 202 ? -16.200 20.772 -31.645 1.00 49.97 202 PRO A CA 1
ATOM 1568 C C . PRO A 1 202 ? -15.159 20.245 -32.632 1.00 49.97 202 PRO A C 1
ATOM 1570 O O . PRO A 1 202 ? -15.256 19.097 -33.067 1.00 49.97 202 PRO A O 1
ATOM 1573 N N . ALA A 1 203 ? -14.200 21.090 -33.020 1.00 63.25 203 ALA A N 1
ATOM 1574 C CA . ALA A 1 203 ? -13.168 20.733 -33.985 1.00 63.25 203 ALA A CA 1
ATOM 1575 C C . ALA A 1 203 ? -12.422 19.483 -33.498 1.00 63.25 203 ALA A C 1
ATOM 1577 O O . ALA A 1 203 ? -11.562 19.548 -32.617 1.00 63.25 203 ALA A O 1
ATOM 1578 N N . TYR A 1 204 ? -12.804 18.327 -34.041 1.00 56.06 204 TYR A N 1
ATOM 1579 C CA . TYR A 1 204 ? -12.165 17.067 -33.720 1.00 56.06 204 TYR A CA 1
ATOM 1580 C C . TYR A 1 204 ? -10.709 17.153 -34.183 1.00 56.06 204 TYR A C 1
ATOM 1582 O O . TYR A 1 204 ? -10.457 17.610 -35.302 1.00 56.06 204 TYR A O 1
ATOM 1590 N N . PRO A 1 205 ? -9.742 16.724 -33.356 1.00 78.56 205 PRO A N 1
ATOM 1591 C CA . PRO A 1 205 ? -8.336 16.757 -33.729 1.00 78.56 205 PRO A CA 1
ATOM 1592 C C . PRO A 1 205 ? -8.126 16.056 -35.074 1.00 78.56 205 PRO A C 1
ATOM 1594 O O . PRO A 1 205 ? -8.684 14.980 -35.297 1.00 78.56 205 PRO A O 1
ATOM 1597 N N . GLU A 1 206 ? -7.297 16.618 -35.956 1.00 69.38 206 GLU A N 1
ATOM 1598 C CA . GLU A 1 206 ? -7.086 16.081 -37.312 1.00 69.38 206 GLU A CA 1
ATOM 1599 C C . GLU A 1 206 ? -6.694 14.596 -37.312 1.00 69.38 206 GLU A C 1
ATOM 1601 O O . GLU A 1 206 ? -7.133 13.832 -38.174 1.00 69.38 206 GLU A O 1
ATOM 1606 N N . ARG A 1 207 ? -5.944 14.152 -36.292 1.00 71.94 207 ARG A N 1
ATOM 1607 C CA . ARG A 1 207 ? -5.570 12.740 -36.121 1.00 71.94 207 ARG A CA 1
ATOM 1608 C C . ARG A 1 207 ? -6.793 11.840 -35.957 1.00 71.94 207 ARG A C 1
ATOM 1610 O O . ARG A 1 207 ? -6.817 10.732 -36.477 1.00 71.94 207 ARG A O 1
ATOM 1617 N N . PHE A 1 208 ? -7.818 12.306 -35.253 1.00 71.31 208 PHE A N 1
ATOM 1618 C CA . PHE A 1 208 ? -9.044 11.544 -35.058 1.00 71.31 208 PHE A CA 1
ATOM 1619 C C . PHE A 1 208 ? -9.863 11.463 -36.349 1.00 71.31 208 PHE A C 1
ATOM 1621 O O . PHE A 1 208 ? -10.362 10.394 -36.686 1.00 71.31 208 PHE A O 1
ATOM 1628 N N . ALA A 1 209 ? -9.922 12.547 -37.126 1.00 75.31 209 ALA A N 1
ATOM 1629 C CA . ALA A 1 209 ? -10.558 12.525 -38.442 1.00 75.31 209 ALA A CA 1
ATOM 1630 C C . ALA A 1 209 ? -9.855 11.553 -39.411 1.00 75.31 209 ALA A C 1
ATOM 1632 O O . ALA A 1 209 ? -10.525 10.842 -40.162 1.00 75.31 209 ALA A O 1
ATOM 1633 N N . GLN A 1 210 ? -8.519 11.475 -39.365 1.00 73.56 210 GLN A N 1
ATOM 1634 C CA . GLN A 1 210 ? -7.753 10.478 -40.121 1.00 73.56 210 GLN A CA 1
ATOM 1635 C C . GLN A 1 210 ? -8.069 9.047 -39.674 1.00 73.56 210 GLN A C 1
ATOM 1637 O O . GLN A 1 210 ? -8.275 8.188 -40.525 1.00 73.56 210 GLN A O 1
ATOM 1642 N N . ILE A 1 211 ? -8.187 8.801 -38.364 1.00 74.75 211 ILE A N 1
ATOM 1643 C CA . ILE A 1 211 ? -8.561 7.482 -37.828 1.00 74.75 211 ILE A CA 1
ATOM 1644 C C . ILE A 1 211 ? -9.967 7.082 -38.288 1.00 74.75 211 ILE A C 1
ATOM 1646 O O . ILE A 1 211 ? -10.155 5.963 -38.752 1.00 74.75 211 ILE A O 1
ATOM 1650 N N . ILE A 1 212 ? -10.949 7.987 -38.208 1.00 75.88 212 ILE A N 1
ATOM 1651 C CA . ILE A 1 212 ? -12.323 7.722 -38.665 1.00 75.88 212 ILE A CA 1
ATOM 1652 C C . ILE A 1 212 ? -12.329 7.352 -40.151 1.00 75.88 212 ILE A C 1
ATOM 1654 O O . ILE A 1 212 ? -12.990 6.388 -40.533 1.00 75.88 212 ILE A O 1
ATOM 1658 N N . ARG A 1 213 ? -11.570 8.079 -40.985 1.00 74.19 213 ARG A N 1
ATOM 1659 C CA . ARG A 1 213 ? -11.436 7.740 -42.406 1.00 74.19 213 ARG A CA 1
ATOM 1660 C C . ARG A 1 213 ? -10.810 6.370 -42.595 1.00 74.19 213 ARG A C 1
ATOM 1662 O O . ARG A 1 213 ? -11.414 5.578 -43.295 1.00 74.19 213 ARG A O 1
ATOM 1669 N N . ALA A 1 214 ? -9.689 6.076 -41.938 1.00 74.62 214 ALA A N 1
ATOM 1670 C CA . ALA A 1 214 ? -9.017 4.781 -42.047 1.00 74.62 214 ALA A CA 1
ATOM 1671 C C . ALA A 1 214 ? -9.947 3.615 -41.662 1.00 74.62 214 ALA A C 1
ATOM 1673 O O . ALA A 1 214 ? -10.022 2.615 -42.370 1.00 74.62 214 ALA A O 1
ATOM 1674 N N . VAL A 1 215 ? -10.756 3.784 -40.609 1.00 75.38 215 VAL A N 1
ATOM 1675 C CA . VAL A 1 215 ? -11.778 2.802 -40.208 1.00 75.38 215 VAL A CA 1
ATOM 1676 C C . VAL A 1 215 ? -12.880 2.658 -41.264 1.00 75.38 215 VAL A C 1
ATOM 1678 O O . VAL A 1 215 ? -13.324 1.547 -41.538 1.00 75.38 215 VAL A O 1
ATOM 1681 N N . GLN A 1 216 ? -13.331 3.759 -41.867 1.00 72.50 216 GLN A N 1
ATOM 1682 C CA . GLN A 1 216 ? -14.389 3.747 -42.885 1.00 72.50 216 GLN A CA 1
ATOM 1683 C C . GLN A 1 216 ? -13.917 3.230 -44.251 1.00 72.50 216 GLN A C 1
ATOM 1685 O O . GLN A 1 216 ? -14.710 2.639 -44.981 1.00 72.50 216 GLN A O 1
ATOM 1690 N N . THR A 1 217 ? -12.652 3.454 -44.609 1.00 77.19 217 THR A N 1
ATOM 1691 C CA . THR A 1 217 ? -12.051 3.027 -45.881 1.00 77.19 217 THR A CA 1
ATOM 1692 C C . THR A 1 217 ? -11.394 1.651 -45.795 1.00 77.19 217 THR A C 1
ATOM 1694 O O . THR A 1 217 ? -11.072 1.076 -46.833 1.00 77.19 217 THR A O 1
ATOM 1697 N N . GLY A 1 218 ? -11.224 1.107 -44.586 1.00 67.19 218 GLY A N 1
ATOM 1698 C CA . GLY A 1 218 ? -10.522 -0.154 -44.351 1.00 67.19 218 GLY A CA 1
ATOM 1699 C C . GLY A 1 218 ? -9.002 -0.039 -44.487 1.00 67.19 218 GLY A C 1
ATOM 1700 O O . GLY A 1 218 ? -8.334 -1.049 -44.698 1.00 67.19 218 GLY A O 1
ATOM 1701 N N . GLU A 1 219 ? -8.447 1.173 -44.398 1.00 70.69 219 GLU A N 1
ATOM 1702 C CA . GLU A 1 219 ? -6.999 1.373 -44.386 1.00 70.69 219 GLU A CA 1
ATOM 1703 C C . GLU A 1 219 ? -6.409 1.061 -42.999 1.00 70.69 219 GLU A C 1
ATOM 1705 O O . GLU A 1 219 ? -7.022 1.366 -41.970 1.00 70.69 219 GLU A O 1
ATOM 1710 N N . PRO A 1 220 ? -5.205 0.465 -42.937 1.00 68.12 220 PRO A N 1
ATOM 1711 C CA . PRO A 1 220 ? -4.545 0.166 -41.673 1.00 68.12 220 PRO A CA 1
ATOM 1712 C C . PRO A 1 220 ? -4.200 1.460 -40.921 1.00 68.12 220 PRO A C 1
ATOM 1714 O O . PRO A 1 220 ? -3.581 2.373 -41.464 1.00 68.12 220 PRO A O 1
ATOM 1717 N N . VAL A 1 221 ? -4.585 1.538 -39.645 1.00 68.50 221 VAL A N 1
ATOM 1718 C CA . VAL A 1 221 ? -4.271 2.686 -38.781 1.00 68.50 221 VAL A CA 1
ATOM 1719 C C . VAL A 1 221 ? -2.797 2.628 -38.381 1.00 68.50 221 VAL A C 1
ATOM 1721 O O . VAL A 1 221 ? -2.358 1.664 -37.751 1.00 68.50 221 VAL A O 1
ATOM 1724 N N . GLU A 1 222 ? -2.032 3.672 -38.704 1.00 66.19 222 GLU A N 1
ATOM 1725 C CA . GLU A 1 222 ? -0.605 3.723 -38.373 1.00 66.19 222 GLU A CA 1
ATOM 1726 C C . GLU A 1 222 ? -0.345 3.513 -36.868 1.00 66.19 222 GLU A C 1
ATOM 1728 O O . GLU A 1 222 ? -0.880 4.223 -36.008 1.00 66.19 222 GLU A O 1
ATOM 1733 N N . GLY A 1 223 ? 0.508 2.530 -36.559 1.00 61.06 223 GLY A N 1
ATOM 1734 C CA . GLY A 1 223 ? 0.943 2.180 -35.202 1.00 61.06 223 GLY A CA 1
ATOM 1735 C C . GLY A 1 223 ? 0.173 1.039 -34.528 1.00 61.06 223 GLY A C 1
ATOM 1736 O O . GLY A 1 223 ? 0.569 0.627 -33.439 1.00 61.06 223 GLY A O 1
ATOM 1737 N N . ILE A 1 224 ? -0.885 0.504 -35.147 1.00 62.34 224 ILE A N 1
ATOM 1738 C CA . ILE A 1 224 ? -1.615 -0.660 -34.626 1.00 62.34 224 ILE A CA 1
ATOM 1739 C C . ILE A 1 224 ? -1.157 -1.905 -35.390 1.00 62.34 224 ILE A C 1
ATOM 1741 O O . ILE A 1 224 ? -1.356 -2.011 -36.597 1.00 62.34 224 ILE A O 1
ATOM 1745 N N . VAL A 1 225 ? -0.520 -2.845 -34.688 1.00 63.78 225 VAL A N 1
ATOM 1746 C CA . VAL A 1 225 ? -0.178 -4.162 -35.243 1.00 63.78 225 VAL A CA 1
ATOM 1747 C C . VAL A 1 225 ? -1.423 -5.041 -35.179 1.00 63.78 225 VAL A C 1
ATOM 1749 O O . VAL A 1 225 ? -2.037 -5.168 -34.119 1.00 63.78 225 VAL A O 1
ATOM 1752 N N . GLU A 1 226 ? -1.800 -5.631 -36.309 1.00 66.31 226 GLU A N 1
ATOM 1753 C CA . GLU A 1 226 ? -2.921 -6.564 -36.393 1.00 66.31 226 GLU A CA 1
ATOM 1754 C C . GLU A 1 226 ? -2.629 -7.805 -35.539 1.00 66.31 226 GLU A C 1
ATOM 1756 O O . GLU A 1 226 ? -1.592 -8.453 -35.693 1.00 66.31 226 GLU A O 1
ATOM 1761 N N . ILE A 1 227 ? -3.526 -8.111 -34.598 1.00 69.00 227 ILE A N 1
ATOM 1762 C CA . ILE A 1 227 ? -3.421 -9.312 -33.769 1.00 69.00 227 ILE A CA 1
ATOM 1763 C C . ILE A 1 227 ? -4.021 -10.462 -34.586 1.00 69.00 227 ILE A C 1
ATOM 1765 O O . ILE A 1 227 ? -5.228 -10.443 -34.827 1.00 69.00 227 ILE A O 1
ATOM 1769 N N . PRO A 1 228 ? -3.231 -11.458 -35.023 1.00 67.50 228 PRO A N 1
ATOM 1770 C CA . PRO A 1 228 ? -3.784 -12.596 -35.740 1.00 67.50 228 PRO A CA 1
ATOM 1771 C C . PRO A 1 228 ? -4.732 -13.390 -34.831 1.00 67.50 228 PRO A C 1
ATOM 1773 O O . PRO A 1 228 ? -4.379 -13.734 -33.702 1.00 67.50 228 PRO A O 1
ATOM 1776 N N . ASP A 1 229 ? -5.912 -13.732 -35.354 1.00 59.22 229 ASP A N 1
ATOM 1777 C CA . ASP A 1 229 ? -6.937 -14.563 -34.697 1.00 59.22 229 ASP A CA 1
ATOM 1778 C C . ASP A 1 229 ? -6.558 -16.059 -34.705 1.00 59.22 229 ASP A C 1
ATOM 1780 O O . ASP A 1 229 ? -7.341 -16.942 -35.051 1.00 59.22 229 ASP A O 1
ATOM 1784 N N . ILE A 1 230 ? -5.296 -16.366 -34.394 1.00 62.69 230 ILE A N 1
ATOM 1785 C CA . ILE A 1 230 ? -4.820 -17.736 -34.215 1.00 62.69 230 ILE A CA 1
ATOM 1786 C C . ILE A 1 230 ? -3.945 -17.828 -32.967 1.00 62.69 230 ILE A C 1
ATOM 1788 O O . ILE A 1 230 ? -2.837 -17.303 -32.889 1.00 62.69 230 ILE A O 1
ATOM 1792 N N . VAL A 1 231 ? -4.437 -18.565 -31.973 1.00 62.41 231 VAL A N 1
ATOM 1793 C CA . VAL A 1 231 ? -3.619 -19.023 -30.850 1.00 62.41 231 VAL A CA 1
ATOM 1794 C C . VAL A 1 231 ? -2.609 -20.027 -31.401 1.00 62.41 231 VAL A C 1
ATOM 1796 O O . VAL A 1 231 ? -2.990 -21.116 -31.838 1.00 62.41 231 VAL A O 1
ATOM 1799 N N . ALA A 1 232 ? -1.320 -19.690 -31.369 1.00 56.78 232 ALA A N 1
ATOM 1800 C CA . ALA A 1 232 ? -0.257 -20.650 -31.638 1.00 56.78 232 ALA A CA 1
ATOM 1801 C C . ALA A 1 232 ? -0.315 -21.766 -30.579 1.00 56.78 232 ALA A C 1
ATOM 1803 O O . ALA A 1 232 ? 0.183 -21.615 -29.462 1.00 56.78 232 ALA A O 1
ATOM 1804 N N . ARG A 1 233 ? -0.954 -22.898 -30.902 1.00 53.03 233 ARG A N 1
ATOM 1805 C CA . ARG A 1 233 ? -0.807 -24.119 -30.104 1.00 53.03 233 ARG A CA 1
ATOM 1806 C C . ARG A 1 233 ? 0.638 -24.574 -30.239 1.00 53.03 233 ARG A C 1
ATOM 1808 O O . ARG A 1 233 ? 1.073 -24.940 -31.326 1.00 53.03 233 ARG A O 1
ATOM 1815 N N . ASN A 1 234 ? 1.365 -24.534 -29.130 1.00 46.50 234 ASN A N 1
ATOM 1816 C CA . ASN A 1 234 ? 2.689 -25.124 -29.019 1.00 46.50 234 ASN A CA 1
ATOM 1817 C C . ASN A 1 234 ? 2.624 -26.608 -29.464 1.00 46.50 234 ASN A C 1
ATOM 1819 O O . ASN A 1 234 ? 1.822 -27.352 -28.890 1.00 46.50 234 ASN A O 1
ATOM 1823 N N . PRO A 1 235 ? 3.399 -27.052 -30.474 1.00 56.22 235 PRO A N 1
ATOM 1824 C CA . PRO A 1 235 ? 3.324 -28.421 -30.995 1.00 56.22 235 PRO A CA 1
ATOM 1825 C C . PRO A 1 235 ? 3.882 -29.496 -30.042 1.00 56.22 235 PRO A C 1
ATOM 1827 O O . PRO A 1 235 ? 3.732 -30.680 -30.319 1.00 56.22 235 PRO A O 1
ATOM 1830 N N . GLU A 1 236 ? 4.490 -29.120 -28.914 1.00 49.81 236 GLU A N 1
ATOM 1831 C CA . GLU A 1 236 ? 5.195 -30.049 -28.010 1.00 49.81 236 GLU A CA 1
ATOM 1832 C C . GLU A 1 236 ? 4.304 -30.696 -26.927 1.00 49.81 236 GLU A C 1
ATOM 1834 O O . GLU A 1 236 ? 4.798 -31.427 -26.068 1.00 49.81 236 GLU A O 1
ATOM 1839 N N . VAL A 1 237 ? 2.982 -30.477 -26.933 1.00 55.62 237 VAL A N 1
ATOM 1840 C CA . VAL A 1 237 ? 2.078 -31.147 -25.977 1.00 55.62 237 VAL A CA 1
ATOM 1841 C C . VAL A 1 237 ? 1.749 -32.563 -26.471 1.00 55.62 237 VAL A C 1
ATOM 1843 O O . VAL A 1 237 ? 0.640 -32.850 -26.922 1.00 55.62 237 VAL A O 1
ATOM 1846 N N . HIS A 1 238 ? 2.727 -33.469 -26.385 1.00 48.53 238 HIS A N 1
ATOM 1847 C CA . HIS A 1 238 ? 2.488 -34.908 -26.494 1.00 48.53 238 HIS A CA 1
ATOM 1848 C C . HIS A 1 238 ? 1.616 -35.354 -25.313 1.00 48.53 238 HIS A C 1
ATOM 1850 O O . HIS A 1 238 ? 2.073 -35.508 -24.181 1.00 48.53 238 HIS A O 1
ATOM 1856 N N . SER A 1 239 ? 0.333 -35.571 -25.583 1.00 48.47 239 SER A N 1
ATOM 1857 C CA . SER A 1 239 ? -0.590 -36.237 -24.669 1.00 48.47 239 SER A CA 1
ATOM 1858 C C . SER A 1 239 ? -0.238 -37.728 -24.632 1.00 48.47 239 SER A C 1
ATOM 1860 O O . SER A 1 239 ? -0.726 -38.520 -25.433 1.00 48.47 239 SER A O 1
ATOM 1862 N N . VAL A 1 240 ? 0.642 -38.123 -23.706 1.00 45.31 240 VAL A N 1
ATOM 1863 C CA . VAL A 1 240 ? 0.786 -39.529 -23.306 1.00 45.31 240 VAL A CA 1
ATOM 1864 C C . VAL A 1 240 ? -0.461 -39.900 -22.508 1.00 45.31 240 VAL A C 1
ATOM 1866 O O . VAL A 1 240 ? -0.586 -39.626 -21.319 1.00 45.31 240 VAL A O 1
ATOM 1869 N N . ILE A 1 241 ? -1.428 -40.488 -23.205 1.00 46.97 241 ILE A N 1
ATOM 1870 C CA . ILE A 1 241 ? -2.489 -41.286 -22.599 1.00 46.97 241 ILE A CA 1
ATOM 1871 C C . ILE A 1 241 ? -2.078 -42.731 -22.867 1.00 46.97 241 ILE A C 1
ATOM 1873 O O . ILE A 1 241 ? -2.352 -43.284 -23.929 1.00 46.97 241 ILE A O 1
ATOM 1877 N N . GLN A 1 242 ? -1.304 -43.311 -21.952 1.00 40.62 242 GLN A N 1
ATOM 1878 C CA . GLN A 1 242 ? -0.964 -44.726 -22.017 1.00 40.62 242 GLN A CA 1
ATOM 1879 C C . GLN A 1 242 ? -2.189 -45.500 -21.525 1.00 40.62 242 GLN A C 1
ATOM 1881 O O . GLN A 1 242 ? -2.514 -45.488 -20.343 1.00 40.62 242 GLN A O 1
ATOM 1886 N N . SER A 1 243 ? -2.932 -46.074 -22.468 1.00 50.16 243 SER A N 1
ATOM 1887 C CA . SER A 1 243 ? -4.077 -46.933 -22.193 1.00 50.16 243 SER A CA 1
ATOM 1888 C C . SER A 1 243 ? -3.594 -48.268 -21.625 1.00 50.16 243 SER A C 1
ATOM 1890 O O . SER A 1 243 ? -2.885 -49.009 -22.304 1.00 50.16 243 SER A O 1
ATOM 1892 N N . ASP A 1 244 ? -3.997 -48.565 -20.389 1.00 46.69 244 ASP A N 1
ATOM 1893 C CA . ASP A 1 244 ? -3.985 -49.906 -19.807 1.00 46.69 244 ASP A CA 1
ATOM 1894 C C . ASP A 1 244 ? -4.760 -50.866 -20.721 1.00 46.69 244 ASP A C 1
ATOM 1896 O O . ASP A 1 244 ? -5.980 -50.764 -20.874 1.00 46.69 244 ASP A O 1
ATOM 1900 N N . ALA A 1 245 ? -4.045 -51.798 -21.349 1.00 51.59 245 ALA A N 1
ATOM 1901 C CA . ALA A 1 245 ? -4.639 -52.925 -22.046 1.00 51.59 245 ALA A CA 1
ATOM 1902 C C . ALA A 1 245 ? -4.748 -54.101 -21.069 1.00 51.59 245 ALA A C 1
ATOM 1904 O O . ALA A 1 245 ? -3.796 -54.843 -20.842 1.00 51.59 245 ALA A O 1
ATOM 1905 N N . VAL A 1 246 ? -5.945 -54.257 -20.506 1.00 49.53 246 VAL A N 1
ATOM 1906 C CA . VAL A 1 246 ? -6.466 -55.546 -20.045 1.00 49.53 246 VAL A CA 1
ATOM 1907 C C . VAL A 1 246 ? -6.599 -56.464 -21.260 1.00 49.53 246 VAL A C 1
ATOM 1909 O O . VAL A 1 246 ? -7.346 -56.139 -22.183 1.00 49.53 246 VAL A O 1
ATOM 1912 N N . THR A 1 247 ? -5.894 -57.595 -21.254 1.00 51.50 247 THR A N 1
ATOM 1913 C CA . THR A 1 247 ? -6.381 -58.949 -21.600 1.00 51.50 247 THR A CA 1
ATOM 1914 C C . THR A 1 247 ? -5.281 -59.958 -21.295 1.00 51.50 247 THR A C 1
ATOM 1916 O O . THR A 1 247 ? -4.153 -59.767 -21.797 1.00 51.50 247 THR A O 1
#

InterPro domains:
  IPR040554 Peroxisomal membrane protein PEX14-like, KPWE domain [PF17733] (204-240)
  IPR058841 PEX14-like, helix-turn-helix domain [PF25871] (18-83)

Secondary structure (DSSP, 8-state):
--PPP----PPP-S-HHHHHHHHHSS-TTT-HHHHHHHHHHTTSTTT----HHHHHHHHHHHHHHHHHHHS----HHHHHHHHHHHHHHHHHHHHHHT---PPP-HHHHHHHHHHHHHHHHHT--HHHHHHHHHHHHHHHHHHHHHHH----S----------------------HHHHTS--------TTTTTS----------HHHHHHHHHHHHTPPPTT-----S-----TT-----------

Radius of gyration: 28.22 Å; chains: 1; bounding box: 76×101×73 Å

pLDDT: mean 73.9, std 20.22, range [30.23, 97.25]

Organism: NCBI:txid1230097